Protein AF-A0A7C2K9B8-F1 (afdb_monomer_lite)

Radius of gyration: 22.4 Å; chains: 1; bounding box: 60×40×72 Å

Sequence (329 aa):
MPERPPSYFEAAGKKLKRAAIIAGAALAMDAGHAPKPVEAAKEPEPIEQTAVEPHPFFDTNPDFLLRFDRGRFSEEERARRTRTLPDGSKFFEDIGLTFYRVKPGDTISEIRQKLLKRPEYAYLRDQRGQLTSFNVDPKSLQADSWLPLPTENENRYVTDAQFAEYARRAVRSMRENKEYGAQVRAILERAGEDELVAAMLAIAKQESGGEPIGSYEYHRYEPAHRVYSYSAYHVLMKDDGLRARRTLGLTEGQTYHPQNGAELFLAFLCEKTNHPEKFFPLDEHLEKFAEFYNGKAWREYNPNYVDNVSRYYAEVRQAQDNVAATDSK

pLDDT: mean 85.09, std 22.6, range [24.53, 98.88]

Foldseek 3Di:
DPDDQDDDPDPPDDDDDDDDDDDDDDDDDDDDDDDDDDDDDDDQDDDPPPDDDDQPQQNVQCVLVDFAQLADDDPVVQVVQWDQDPVRWIWGDDRQWIWTQAAPPDFPVNVLVVQCVDPQSVQVVVQPDLQQFLQDDRVLDDHRDTRIGGDRQSNQFDALVRLLVLLLVLLVVQCPDPPQNVQSVLLCVQANSLLVSLLLSLLLCLQCPHPRRNVGGQWHQDVVVSAIAGASNRQTCDQLLSSLCRSRRHHRSSRSNSNNVSNSVSSSCCSLDVHSSVCPPVLVRVVVVQCSSVNDCSCVRCVCSSVSSNVSSVVSVVVVVVVVVVSVD

Structure (mmCIF, N/CA/C/O backbone):
data_AF-A0A7C2K9B8-F1
#
_entry.id   AF-A0A7C2K9B8-F1
#
loop_
_atom_site.group_PDB
_atom_site.id
_atom_site.type_symbol
_atom_site.label_atom_id
_atom_site.label_alt_id
_atom_site.label_comp_id
_atom_site.label_asym_id
_atom_site.label_entity_id
_atom_site.label_seq_id
_atom_site.pdbx_PDB_ins_code
_atom_site.Cartn_x
_atom_site.Cartn_y
_atom_site.Cartn_z
_atom_site.occupancy
_atom_site.B_iso_or_equiv
_atom_site.auth_seq_id
_atom_site.auth_comp_id
_atom_site.auth_asym_id
_atom_site.auth_atom_id
_atom_site.pdbx_PDB_model_num
ATOM 1 N N . MET A 1 1 ? -19.570 -17.500 -9.715 1.00 26.05 1 MET A N 1
ATOM 2 C CA . MET A 1 1 ? -18.378 -16.702 -10.072 1.00 26.05 1 MET A CA 1
ATOM 3 C C . MET A 1 1 ? -18.657 -15.286 -9.607 1.00 26.05 1 MET A C 1
ATOM 5 O O . MET A 1 1 ? -19.708 -14.793 -9.997 1.00 26.05 1 MET A O 1
ATOM 9 N N . PRO A 1 2 ? -17.841 -14.677 -8.735 1.00 30.05 2 PRO A N 1
ATOM 10 C CA . PRO A 1 2 ? -18.103 -13.310 -8.302 1.00 30.05 2 PRO A CA 1
ATOM 11 C C . PRO A 1 2 ? -17.944 -12.375 -9.506 1.00 30.05 2 PRO A C 1
ATOM 13 O O . PRO A 1 2 ? -16.976 -12.477 -10.264 1.00 30.05 2 PRO A O 1
ATOM 16 N N . GLU A 1 3 ? -18.958 -11.547 -9.731 1.00 26.83 3 GLU A N 1
ATOM 17 C CA . GLU A 1 3 ? -19.037 -10.622 -10.856 1.00 26.83 3 GLU A CA 1
ATOM 18 C C . GLU A 1 3 ? -17.903 -9.594 -10.795 1.00 26.83 3 GLU A C 1
ATOM 20 O O . GLU A 1 3 ? -17.529 -9.102 -9.730 1.00 26.83 3 GLU A O 1
ATOM 25 N N . ARG A 1 4 ? -17.329 -9.288 -11.963 1.00 32.69 4 ARG A N 1
ATOM 26 C CA . ARG A 1 4 ? -16.318 -8.239 -12.115 1.00 32.69 4 ARG A CA 1
ATOM 27 C C . ARG A 1 4 ? -16.928 -6.891 -11.711 1.00 32.69 4 ARG A C 1
ATOM 29 O O . ARG A 1 4 ? -17.923 -6.513 -12.328 1.00 32.69 4 ARG A O 1
ATOM 36 N N . PRO A 1 5 ? -16.316 -6.112 -10.804 1.00 34.12 5 PRO A N 1
ATOM 37 C CA . PRO A 1 5 ? -16.610 -4.689 -10.761 1.00 34.12 5 PRO A CA 1
ATOM 38 C C . PRO A 1 5 ? -16.182 -4.063 -12.105 1.00 34.12 5 PRO A C 1
ATOM 40 O O . PRO A 1 5 ? -15.102 -4.389 -12.617 1.00 34.12 5 PRO A O 1
ATOM 43 N N . PRO A 1 6 ? -17.024 -3.225 -12.734 1.00 30.52 6 PRO A N 1
ATOM 44 C CA . PRO A 1 6 ? -16.691 -2.580 -13.997 1.00 30.52 6 PRO A CA 1
ATOM 45 C C . PRO A 1 6 ? -15.497 -1.632 -13.827 1.00 30.52 6 PRO A C 1
ATOM 47 O O . PRO A 1 6 ? -15.331 -0.975 -12.801 1.00 30.52 6 PRO A O 1
ATOM 50 N N . SER A 1 7 ? -14.647 -1.553 -14.854 1.00 41.16 7 SER A N 1
ATOM 51 C CA . SER A 1 7 ? -13.529 -0.610 -14.880 1.00 41.16 7 SER A CA 1
ATOM 52 C C . SER A 1 7 ? -14.029 0.838 -14.924 1.00 41.16 7 SER A C 1
ATOM 54 O O . SER A 1 7 ? -14.951 1.143 -15.678 1.00 41.16 7 SER A O 1
ATOM 56 N N . TYR A 1 8 ? -13.336 1.703 -14.180 1.00 44.16 8 TYR A N 1
ATOM 57 C CA . TYR A 1 8 ? -13.452 3.154 -13.930 1.00 44.16 8 TYR A CA 1
ATOM 58 C C . TYR A 1 8 ? -14.055 4.123 -14.988 1.00 44.16 8 TYR A C 1
ATOM 60 O O . TYR A 1 8 ? -14.194 5.302 -14.674 1.00 44.16 8 TYR A O 1
ATOM 68 N N . PHE A 1 9 ? -14.385 3.728 -16.224 1.00 41.59 9 PHE A N 1
ATOM 69 C CA . PHE A 1 9 ? -14.542 4.678 -17.341 1.00 41.59 9 PHE A CA 1
ATOM 70 C C . PHE A 1 9 ? -15.849 4.640 -18.148 1.00 41.59 9 PHE A C 1
ATOM 72 O O . PHE A 1 9 ? -15.986 5.451 -19.061 1.00 41.59 9 PHE A O 1
ATOM 79 N N . GLU A 1 10 ? -16.844 3.813 -17.816 1.00 34.69 10 GLU A N 1
ATOM 80 C CA . GLU A 1 10 ? -18.119 3.829 -18.568 1.00 34.69 10 GLU A CA 1
ATOM 81 C C . GLU A 1 10 ? -19.202 4.771 -17.994 1.00 34.69 10 GLU A C 1
ATOM 83 O O . GLU A 1 10 ? -20.150 5.103 -18.702 1.00 34.69 10 GLU A O 1
ATOM 88 N N . ALA A 1 11 ? -19.066 5.283 -16.762 1.00 32.00 11 ALA A N 1
ATOM 89 C CA . ALA A 1 11 ? -20.188 5.929 -16.056 1.00 32.00 11 ALA A CA 1
ATOM 90 C C . ALA A 1 11 ? -20.174 7.477 -15.975 1.00 32.00 11 ALA A C 1
ATOM 92 O O . ALA A 1 11 ? -21.201 8.086 -15.671 1.00 32.00 11 ALA A O 1
ATOM 93 N N . ALA A 1 12 ? -19.065 8.166 -16.264 1.00 29.77 12 ALA A N 1
ATOM 94 C CA . ALA A 1 12 ? -18.894 9.582 -15.891 1.00 29.77 12 ALA A CA 1
ATOM 95 C C . ALA A 1 12 ? -19.472 10.602 -16.902 1.00 29.77 12 ALA A C 1
ATOM 97 O O . ALA A 1 12 ? -18.788 11.528 -17.344 1.00 29.77 12 ALA A O 1
ATOM 98 N N . GLY A 1 13 ? -20.747 10.457 -17.273 1.00 29.81 13 GLY A N 1
ATOM 99 C CA . GLY A 1 13 ? -21.389 11.290 -18.289 1.00 29.81 13 GLY A CA 1
ATOM 100 C C . GLY A 1 13 ? -22.863 11.610 -18.051 1.00 29.81 13 GLY A C 1
ATOM 101 O O . GLY A 1 13 ? -23.649 11.341 -18.951 1.00 29.81 13 GLY A O 1
ATOM 102 N N . LYS A 1 14 ? -23.258 12.204 -16.905 1.00 29.69 14 LYS A N 1
ATOM 103 C CA . LYS A 1 14 ? -24.454 13.088 -16.788 1.00 29.69 14 LYS A CA 1
ATOM 104 C C . LYS A 1 14 ? -24.697 13.671 -15.375 1.00 29.69 14 LYS A C 1
ATOM 106 O O . LYS A 1 14 ? -25.104 12.981 -14.460 1.00 29.69 14 LYS A O 1
ATOM 111 N N . LYS A 1 15 ? -24.550 15.001 -15.290 1.00 32.19 15 LYS A N 1
ATOM 112 C CA . LYS A 1 15 ? -25.437 16.026 -14.675 1.00 32.19 15 LYS A CA 1
ATOM 113 C C . LYS A 1 15 ? -26.081 15.837 -13.271 1.00 32.19 15 LYS A C 1
ATOM 115 O O . LYS A 1 15 ? -27.079 15.154 -13.126 1.00 32.19 15 LYS A O 1
ATOM 120 N N . LEU A 1 16 ? -25.661 16.748 -12.372 1.00 27.28 16 LEU A N 1
ATOM 121 C CA . LEU A 1 16 ? -26.411 17.830 -11.669 1.00 27.28 16 LEU A CA 1
ATOM 122 C C . LEU A 1 16 ? -27.641 17.550 -10.754 1.00 27.28 16 LEU A C 1
ATOM 124 O O . LEU A 1 16 ? -28.734 17.297 -11.243 1.00 27.28 16 LEU A O 1
ATOM 128 N N . LYS A 1 17 ? -27.470 18.030 -9.499 1.00 25.92 17 LYS A N 1
ATOM 129 C CA . LYS A 1 17 ? -28.294 18.989 -8.694 1.00 25.92 17 LYS A CA 1
ATOM 130 C C . LYS A 1 17 ? -29.281 18.495 -7.604 1.00 25.92 17 LYS A C 1
ATOM 132 O O . LYS A 1 17 ? -30.329 17.961 -7.927 1.00 25.92 17 LYS A O 1
ATOM 137 N N . ARG A 1 18 ? -29.028 19.054 -6.391 1.00 27.06 18 ARG A N 1
ATOM 138 C CA . ARG A 1 18 ? -29.945 19.503 -5.293 1.00 27.06 18 ARG A CA 1
ATOM 139 C C . ARG A 1 18 ? -30.585 18.389 -4.438 1.00 27.06 18 ARG A C 1
ATOM 141 O O . ARG A 1 18 ? -30.870 17.340 -4.973 1.00 27.06 18 ARG A O 1
ATOM 148 N N . ALA A 1 19 ? -30.906 18.523 -3.145 1.00 27.31 19 ALA A N 1
ATOM 149 C CA . ALA A 1 19 ? -30.774 19.515 -2.056 1.00 27.31 19 ALA A CA 1
ATOM 150 C C . ALA A 1 19 ? -31.252 18.781 -0.755 1.00 27.31 19 ALA A C 1
ATOM 152 O O . ALA A 1 19 ? -32.132 17.940 -0.857 1.00 27.31 19 ALA A O 1
ATOM 153 N N . ALA A 1 20 ? -30.565 18.870 0.393 1.00 25.59 20 ALA A N 1
ATOM 154 C CA . ALA A 1 20 ? -30.884 19.674 1.598 1.00 25.59 20 ALA A CA 1
ATOM 155 C C . ALA A 1 20 ? -31.984 19.183 2.605 1.00 25.59 20 ALA A C 1
ATOM 157 O O . ALA A 1 20 ? -33.167 19.304 2.322 1.00 25.59 20 ALA A O 1
ATOM 158 N N . ILE A 1 21 ? -31.506 18.839 3.825 1.00 25.95 21 ILE A N 1
ATOM 159 C CA . ILE A 1 21 ? -31.938 19.208 5.214 1.00 25.95 21 ILE A CA 1
ATOM 160 C C . ILE A 1 21 ? -33.145 18.504 5.902 1.00 25.95 21 ILE A C 1
ATOM 162 O O . ILE A 1 21 ? -34.214 18.362 5.322 1.00 25.95 21 ILE A O 1
ATOM 166 N N . ILE A 1 22 ? -32.930 18.227 7.212 1.00 26.70 22 ILE A N 1
ATOM 167 C CA . ILE A 1 22 ? -33.793 18.295 8.439 1.00 26.70 22 ILE A CA 1
ATOM 168 C C . ILE A 1 22 ? -33.714 16.942 9.197 1.00 26.70 22 ILE A C 1
ATOM 170 O O . ILE A 1 22 ? -34.137 15.938 8.648 1.00 26.70 22 ILE A O 1
ATOM 174 N N . ALA A 1 23 ? -33.027 16.741 10.337 1.00 25.69 23 ALA A N 1
ATOM 175 C CA . ALA A 1 23 ? -32.976 17.365 11.680 1.00 25.69 23 ALA A CA 1
ATOM 176 C C . ALA A 1 23 ? -34.125 16.976 12.649 1.00 25.69 23 ALA A C 1
ATOM 178 O O . ALA A 1 23 ? -35.291 17.161 12.325 1.00 25.69 23 ALA A O 1
ATOM 179 N N . GLY A 1 24 ? -33.759 16.541 13.870 1.00 24.53 24 GLY A N 1
ATOM 180 C CA . GLY A 1 24 ? -34.623 16.417 15.069 1.00 24.53 24 GLY A CA 1
ATOM 181 C C . GLY A 1 24 ? -34.682 14.985 15.636 1.00 24.53 24 GLY A C 1
ATOM 182 O O . GLY A 1 24 ? -35.324 14.137 15.038 1.00 24.53 24 GLY A O 1
ATOM 183 N N . ALA A 1 25 ? -33.877 14.591 16.632 1.00 25.06 25 ALA A N 1
ATOM 184 C CA . ALA A 1 25 ? -33.932 14.889 18.079 1.00 25.06 25 ALA A CA 1
ATOM 185 C C . ALA A 1 25 ? -35.018 14.112 18.854 1.00 25.06 25 ALA A C 1
ATOM 187 O O . ALA A 1 25 ? -36.199 14.366 18.651 1.00 25.06 25 ALA A O 1
ATOM 188 N N . ALA A 1 26 ? -34.606 13.269 19.814 1.00 27.42 26 ALA A N 1
ATOM 189 C CA . ALA A 1 26 ? -35.304 13.069 21.092 1.00 27.42 26 ALA A CA 1
ATOM 190 C C . ALA A 1 26 ? -34.428 12.311 22.115 1.00 27.42 26 ALA A C 1
ATOM 192 O O . ALA A 1 26 ? -33.930 11.221 21.852 1.00 27.42 26 ALA A O 1
ATOM 193 N N . LEU A 1 27 ? -34.272 12.945 23.278 1.00 26.94 27 LEU A N 1
ATOM 194 C CA . LEU A 1 27 ? -33.718 12.469 24.548 1.00 26.94 27 LEU A CA 1
ATOM 195 C C . LEU A 1 27 ? -34.772 11.694 25.358 1.00 26.94 27 LEU A C 1
ATOM 197 O O . LEU A 1 27 ? -35.936 12.083 25.319 1.00 26.94 27 LEU A O 1
ATOM 201 N N . ALA A 1 28 ? -34.338 10.732 26.181 1.00 28.42 28 ALA A N 1
ATOM 202 C CA . ALA A 1 28 ? -34.787 10.478 27.570 1.00 28.42 28 ALA A CA 1
ATOM 203 C C . ALA A 1 28 ? -34.031 9.236 28.091 1.00 28.42 28 ALA A C 1
ATOM 205 O O . ALA A 1 28 ? -34.123 8.171 27.496 1.00 28.42 28 ALA A O 1
ATOM 206 N N . MET A 1 29 ? -33.066 9.377 29.004 1.00 29.09 29 MET A N 1
ATOM 207 C CA . MET A 1 29 ? -33.236 9.316 30.466 1.00 29.09 29 MET A CA 1
ATOM 208 C C . MET A 1 29 ? -33.883 8.017 30.961 1.00 29.09 29 MET A C 1
ATOM 210 O O . MET A 1 29 ? -35.103 7.906 30.972 1.00 29.09 29 MET A O 1
ATOM 214 N N . ASP A 1 30 ? -33.054 7.110 31.482 1.00 34.03 30 ASP A N 1
ATOM 215 C CA . ASP A 1 30 ? -33.443 6.281 32.619 1.00 34.03 30 ASP A CA 1
ATOM 216 C C . ASP A 1 30 ? -32.307 6.277 33.647 1.00 34.03 30 ASP A C 1
ATOM 218 O O . ASP A 1 30 ? -31.131 6.077 33.329 1.00 34.03 30 ASP A O 1
ATOM 222 N N . ALA A 1 31 ? -32.679 6.615 34.872 1.00 33.38 31 ALA A N 1
ATOM 223 C CA . ALA A 1 31 ? -31.816 6.821 36.011 1.00 33.38 31 ALA A CA 1
ATOM 224 C C . ALA A 1 31 ? -32.278 5.866 37.104 1.00 33.38 31 ALA A C 1
ATOM 226 O O . ALA A 1 31 ? -33.390 5.990 37.609 1.00 33.38 31 ALA A O 1
ATOM 227 N N . GLY A 1 32 ? -31.385 4.972 37.524 1.00 37.44 32 GLY A N 1
ATOM 228 C CA . GLY A 1 32 ? -31.526 4.289 38.802 1.00 37.44 32 GLY A CA 1
ATOM 229 C C . GLY A 1 32 ? -31.235 2.805 38.740 1.00 37.44 32 GLY A C 1
ATOM 230 O O . GLY A 1 32 ? -32.161 2.011 38.746 1.00 37.44 32 GLY A O 1
ATOM 231 N N . HIS A 1 33 ? -29.956 2.434 38.788 1.00 35.28 33 HIS A N 1
ATOM 232 C CA . HIS A 1 33 ? -29.509 1.173 39.381 1.00 35.28 33 HIS A CA 1
ATOM 233 C C . HIS A 1 33 ? -28.182 1.437 40.098 1.00 35.28 33 HIS A C 1
ATOM 235 O O . HIS A 1 33 ? -27.173 1.753 39.472 1.00 35.28 33 HIS A O 1
ATOM 241 N N . ALA A 1 34 ? -28.197 1.362 41.428 1.00 35.62 34 ALA A N 1
ATOM 242 C CA . ALA A 1 34 ? -26.979 1.410 42.226 1.00 35.62 34 ALA A CA 1
ATOM 243 C C . ALA A 1 34 ? -26.167 0.120 41.979 1.00 35.62 34 ALA A C 1
ATOM 245 O O . ALA A 1 34 ? -26.734 -0.971 42.105 1.00 35.62 34 ALA A O 1
ATOM 246 N N . PRO A 1 35 ? -24.873 0.204 41.623 1.00 36.75 35 PRO A N 1
ATOM 247 C CA . PRO A 1 35 ? -24.060 -0.980 41.380 1.00 36.75 35 PRO A CA 1
ATOM 248 C C . PRO A 1 35 ? -23.749 -1.701 42.697 1.00 36.75 35 PRO A C 1
ATOM 250 O O . PRO A 1 35 ? -23.393 -1.084 43.703 1.00 36.75 35 PRO A O 1
ATOM 253 N N . LYS A 1 36 ? -23.892 -3.030 42.688 1.00 37.00 36 LYS A N 1
ATOM 254 C CA . LYS A 1 36 ? -23.433 -3.903 43.776 1.00 37.00 36 LYS A CA 1
ATOM 255 C C . LYS A 1 36 ? -21.897 -3.855 43.880 1.00 37.00 36 LYS A C 1
ATOM 257 O O . LYS A 1 36 ? -21.242 -3.645 42.859 1.00 37.00 36 LYS A O 1
ATOM 262 N N . PRO A 1 37 ? -21.316 -4.075 45.075 1.00 37.34 37 PRO A N 1
ATOM 263 C CA . PRO A 1 37 ? -19.869 -4.125 45.239 1.00 37.34 37 PRO A CA 1
ATOM 264 C C . PRO A 1 37 ? -19.303 -5.277 44.404 1.00 37.34 37 PRO A C 1
ATOM 266 O O . PRO A 1 37 ? -19.743 -6.418 44.547 1.00 37.34 37 PRO A O 1
ATOM 269 N N . VAL A 1 38 ? -18.363 -4.955 43.518 1.00 37.44 38 VAL A N 1
ATOM 270 C CA . VAL A 1 38 ? -17.654 -5.921 42.677 1.00 37.44 38 VAL A CA 1
ATOM 271 C C . VAL A 1 38 ? -16.639 -6.645 43.555 1.00 37.44 38 VAL A C 1
ATOM 273 O O . VAL A 1 38 ? -15.740 -6.027 44.124 1.00 37.44 38 VAL A O 1
ATOM 276 N N . GLU A 1 39 ? -16.831 -7.951 43.706 1.00 40.72 39 GLU A N 1
ATOM 277 C CA . GLU A 1 39 ? -15.882 -8.861 44.339 1.00 40.72 39 GLU A CA 1
ATOM 278 C C . GLU A 1 39 ? -14.566 -8.812 43.549 1.00 40.72 39 GLU A C 1
ATOM 280 O O . GLU A 1 39 ? -14.585 -8.860 42.318 1.00 40.72 39 GLU A O 1
ATOM 285 N N . ALA A 1 40 ? -13.435 -8.636 44.237 1.00 44.19 40 ALA A N 1
ATOM 286 C CA . ALA A 1 40 ? -12.135 -8.474 43.595 1.00 44.19 40 ALA A CA 1
ATOM 287 C C . ALA A 1 40 ? -11.834 -9.695 42.713 1.00 44.19 40 ALA A C 1
ATOM 289 O O . ALA A 1 40 ? -11.629 -10.803 43.215 1.00 44.19 40 ALA A O 1
ATOM 290 N N . ALA A 1 41 ? -11.848 -9.479 41.396 1.00 38.12 41 ALA A N 1
ATOM 291 C CA . ALA A 1 41 ? -11.538 -10.499 40.413 1.00 38.12 41 ALA A CA 1
ATOM 292 C C . ALA A 1 41 ? -10.116 -11.010 40.665 1.00 38.12 41 ALA A C 1
ATOM 294 O O . ALA A 1 41 ? -9.167 -10.225 40.728 1.00 38.12 41 ALA A O 1
ATOM 295 N N . LYS A 1 42 ? -9.981 -12.330 40.834 1.00 42.97 42 LYS A N 1
ATOM 296 C CA . LYS A 1 42 ? -8.681 -13.000 40.775 1.00 42.97 42 LYS A CA 1
ATOM 297 C C . LYS A 1 42 ? -8.017 -12.622 39.455 1.00 42.97 42 LYS A C 1
ATOM 299 O O . LYS A 1 42 ? -8.672 -12.692 38.416 1.00 42.97 42 LYS A O 1
ATOM 304 N N . GLU A 1 43 ? -6.749 -12.224 39.519 1.00 35.38 43 GLU A N 1
ATOM 305 C CA . GLU A 1 43 ? -5.936 -12.002 38.325 1.00 35.38 43 GLU A CA 1
ATOM 306 C C . GLU A 1 43 ? -6.001 -13.271 37.459 1.00 35.38 43 GLU A C 1
ATOM 308 O O . GLU A 1 43 ? -5.688 -14.354 37.967 1.00 35.38 43 GLU A O 1
ATOM 313 N N . PRO A 1 44 ? -6.484 -13.181 36.206 1.00 40.66 44 PRO A N 1
ATOM 314 C CA . PRO A 1 44 ? -6.514 -14.333 35.322 1.00 40.66 44 PRO A CA 1
ATOM 315 C C . PRO A 1 44 ? -5.076 -14.785 35.066 1.00 40.66 44 PRO A C 1
ATOM 317 O O . PRO A 1 44 ? -4.198 -13.968 34.776 1.00 40.66 44 PRO A O 1
ATOM 320 N N . GLU A 1 45 ? -4.834 -16.088 35.209 1.00 38.00 45 GLU A N 1
ATOM 321 C CA . GLU A 1 45 ? -3.549 -16.675 34.846 1.00 38.00 45 GLU A CA 1
ATOM 322 C C . GLU A 1 45 ? -3.259 -16.402 33.358 1.00 38.00 45 GLU A C 1
ATOM 324 O O . GLU A 1 45 ? -4.183 -16.412 32.540 1.00 38.00 45 GLU A O 1
ATOM 329 N N . PRO A 1 46 ? -1.997 -16.119 32.988 1.00 34.25 46 PRO A N 1
ATOM 330 C CA . PRO A 1 46 ? -1.640 -15.788 31.618 1.00 34.25 46 PRO A CA 1
ATOM 331 C C . PRO A 1 46 ? -1.856 -17.007 30.722 1.00 34.25 46 PRO A C 1
ATOM 333 O O . PRO A 1 46 ? -1.127 -17.994 30.798 1.00 34.25 46 PRO A O 1
ATOM 336 N N . ILE A 1 47 ? -2.867 -16.924 29.864 1.00 43.72 47 ILE A N 1
ATOM 337 C CA . ILE A 1 47 ? -3.142 -17.931 28.844 1.00 43.72 47 ILE A CA 1
ATOM 338 C C . ILE A 1 47 ? -2.060 -17.819 27.768 1.00 43.72 47 ILE A C 1
ATOM 340 O O . ILE A 1 47 ? -1.765 -16.726 27.274 1.00 43.72 47 ILE A O 1
ATOM 344 N N . GLU A 1 48 ? -1.458 -18.955 27.410 1.00 40.50 48 GLU A N 1
ATOM 345 C CA . GLU A 1 48 ? -0.593 -19.081 26.238 1.00 40.50 48 GLU A CA 1
ATOM 346 C C . GLU A 1 48 ? -1.396 -18.693 24.991 1.00 40.50 48 GLU A C 1
ATOM 348 O O . GLU A 1 48 ? -2.139 -19.496 24.428 1.00 40.50 48 GLU A O 1
ATOM 353 N N . GLN A 1 49 ? -1.243 -17.444 24.541 1.00 49.66 49 GLN A N 1
ATOM 354 C CA . GLN A 1 49 ? -1.617 -17.061 23.186 1.00 49.66 49 GLN A CA 1
ATOM 355 C C . GLN A 1 49 ? -0.875 -18.009 22.246 1.00 49.66 49 GLN A C 1
ATOM 357 O O . GLN A 1 49 ? 0.355 -17.980 22.190 1.00 49.66 49 GLN A O 1
ATOM 362 N N . THR A 1 50 ? -1.603 -18.868 21.529 1.00 55.28 50 THR A N 1
ATOM 363 C CA . THR A 1 50 ? -1.020 -19.707 20.478 1.00 55.28 50 THR A CA 1
ATOM 364 C C . THR A 1 50 ? -0.205 -18.812 19.559 1.00 55.28 50 THR A C 1
ATOM 366 O O . THR A 1 50 ? -0.759 -17.922 18.909 1.00 55.28 50 THR A O 1
ATOM 369 N N . ALA A 1 51 ? 1.115 -19.003 19.570 1.00 73.00 51 ALA A N 1
ATOM 370 C CA . ALA A 1 51 ? 2.040 -18.156 18.840 1.00 73.00 51 ALA A CA 1
ATOM 371 C C . ALA A 1 51 ? 1.656 -18.151 17.356 1.00 73.00 51 ALA A C 1
ATOM 373 O O . ALA A 1 51 ? 1.576 -19.203 16.721 1.00 73.00 51 ALA A O 1
ATOM 374 N N . VAL A 1 52 ? 1.388 -16.962 16.815 1.00 83.88 52 VAL A N 1
ATOM 375 C CA . VAL A 1 52 ? 1.101 -16.789 15.391 1.00 83.88 52 VAL A CA 1
ATOM 376 C C . VAL A 1 52 ? 2.345 -17.192 14.599 1.00 83.88 52 VAL A C 1
ATOM 378 O O . VAL A 1 52 ? 3.438 -16.695 14.877 1.00 83.88 52 VAL A O 1
ATOM 381 N N . GLU A 1 53 ? 2.187 -18.100 13.634 1.00 89.31 53 GLU A N 1
ATOM 382 C CA . GLU A 1 53 ? 3.305 -18.586 12.823 1.00 89.31 53 GLU A CA 1
ATOM 383 C C . GLU A 1 53 ? 3.965 -17.422 12.053 1.00 89.31 53 GLU A C 1
ATOM 385 O O . GLU A 1 53 ? 3.251 -16.658 11.386 1.00 89.31 53 GLU A O 1
ATOM 390 N N . PRO A 1 54 ? 5.304 -17.272 12.118 1.00 91.06 54 PRO A N 1
ATOM 391 C CA . PRO A 1 54 ? 6.008 -16.218 11.397 1.00 91.06 54 PRO A CA 1
ATOM 392 C C . PRO A 1 54 ? 5.809 -16.313 9.881 1.00 91.06 54 PRO A C 1
ATOM 394 O O . PRO A 1 54 ? 5.887 -17.394 9.297 1.00 91.06 54 PRO A O 1
ATOM 397 N N . HIS A 1 55 ? 5.608 -15.178 9.218 1.00 94.88 55 HIS A N 1
ATOM 398 C CA . HIS A 1 55 ? 5.505 -15.127 7.766 1.00 94.88 55 HIS A CA 1
ATOM 399 C C . HIS A 1 55 ? 6.902 -15.258 7.125 1.00 94.88 55 HIS A C 1
ATOM 401 O O . HIS A 1 55 ? 7.763 -14.400 7.360 1.00 94.88 55 HIS A O 1
ATOM 407 N N . PRO A 1 56 ? 7.143 -16.254 6.250 1.00 93.25 56 PRO A N 1
ATOM 408 C CA . PRO A 1 56 ? 8.487 -16.615 5.783 1.00 93.25 56 PRO A CA 1
ATOM 409 C C . PRO A 1 56 ? 9.183 -15.519 4.970 1.00 93.25 56 PRO A C 1
ATOM 411 O O . PRO A 1 56 ? 10.410 -15.497 4.903 1.00 93.25 56 PRO A O 1
ATOM 414 N N . PHE A 1 57 ? 8.424 -14.599 4.370 1.00 94.38 57 PHE A N 1
ATOM 415 C CA . PHE A 1 57 ? 8.969 -13.472 3.605 1.00 94.38 57 PHE A CA 1
ATOM 416 C C . PHE A 1 57 ? 9.146 -12.185 4.426 1.00 94.38 57 PHE A C 1
ATOM 418 O O . PHE A 1 57 ? 10.098 -11.437 4.206 1.00 94.38 57 PHE A O 1
ATOM 425 N N . PHE A 1 58 ? 8.234 -11.901 5.361 1.00 95.56 58 PHE A N 1
ATOM 426 C CA . PHE A 1 58 ? 8.216 -10.620 6.073 1.00 95.56 58 PHE A CA 1
ATOM 427 C C . PHE A 1 58 ? 9.077 -10.685 7.331 1.00 95.56 58 PHE A C 1
ATOM 429 O O . PHE A 1 58 ? 9.928 -9.822 7.532 1.00 95.56 58 PHE A O 1
ATOM 436 N N . ASP A 1 59 ? 8.932 -11.750 8.122 1.00 95.06 59 ASP A N 1
ATOM 437 C CA . ASP A 1 59 ? 9.594 -11.866 9.425 1.00 95.06 59 ASP A CA 1
ATOM 438 C C . ASP A 1 59 ? 11.064 -12.301 9.326 1.00 95.06 59 ASP A C 1
ATOM 440 O O . ASP A 1 59 ? 11.809 -12.215 10.301 1.00 95.06 59 ASP A O 1
ATOM 444 N N . THR A 1 60 ? 11.511 -12.744 8.149 1.00 94.50 60 THR A N 1
ATOM 445 C CA . THR A 1 60 ? 12.906 -13.144 7.902 1.00 94.50 60 THR A CA 1
ATOM 446 C C . THR A 1 60 ? 13.773 -12.007 7.363 1.00 94.50 60 THR A C 1
ATOM 448 O O . THR A 1 60 ? 14.997 -12.148 7.311 1.00 94.50 60 THR A O 1
ATOM 451 N N . ASN A 1 61 ? 13.172 -10.873 6.983 1.00 94.50 61 ASN A N 1
ATOM 452 C CA . ASN A 1 61 ? 13.883 -9.737 6.410 1.00 94.50 61 ASN A CA 1
ATOM 453 C C . ASN A 1 61 ? 13.802 -8.498 7.325 1.00 94.50 61 ASN A C 1
ATOM 455 O O . ASN A 1 61 ? 12.842 -7.726 7.241 1.00 94.50 61 ASN A O 1
ATOM 459 N N . PRO A 1 62 ? 14.823 -8.243 8.165 1.00 94.00 62 PRO A N 1
ATOM 460 C CA . PRO A 1 62 ? 14.804 -7.114 9.093 1.00 94.00 62 PRO A CA 1
ATOM 461 C C . PRO A 1 62 ? 14.844 -5.748 8.390 1.00 94.00 62 PRO A C 1
ATOM 463 O O . PRO A 1 62 ? 14.462 -4.747 9.001 1.00 94.00 62 PRO A O 1
ATOM 466 N N . ASP A 1 63 ? 15.244 -5.682 7.111 1.00 96.69 63 ASP A N 1
ATOM 467 C CA . ASP A 1 63 ? 15.309 -4.422 6.364 1.00 96.69 63 ASP A CA 1
ATOM 468 C C . ASP A 1 63 ? 13.936 -3.742 6.268 1.00 96.69 63 ASP A C 1
ATOM 470 O O . ASP A 1 63 ? 13.859 -2.516 6.152 1.00 96.69 63 ASP A O 1
ATOM 474 N N . PHE A 1 64 ? 12.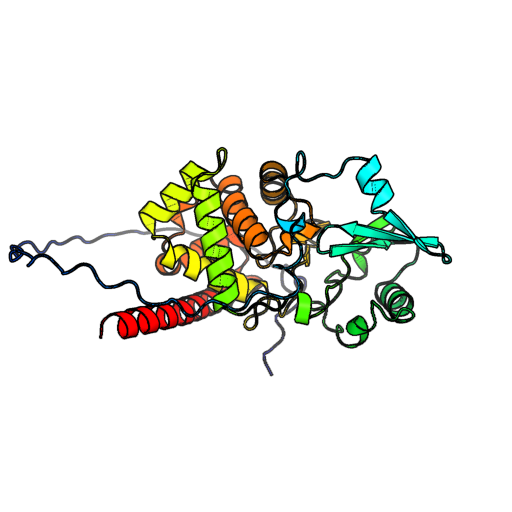833 -4.497 6.363 1.00 97.12 64 PHE A N 1
ATOM 475 C CA . PHE A 1 64 ? 11.492 -3.914 6.385 1.00 97.12 64 P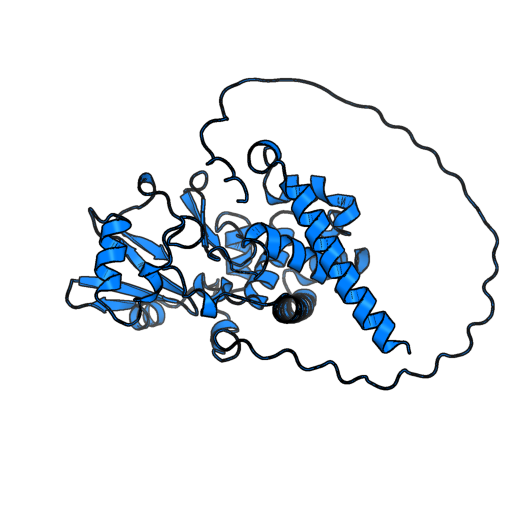HE A CA 1
ATOM 476 C C . PHE A 1 64 ? 11.319 -2.890 7.510 1.00 97.12 64 PHE A C 1
ATOM 478 O O . PHE A 1 64 ? 10.619 -1.899 7.320 1.00 97.12 64 PHE A O 1
ATOM 485 N N . LEU A 1 65 ? 11.976 -3.077 8.654 1.00 96.19 65 LEU A N 1
ATOM 486 C CA . LEU A 1 65 ? 11.806 -2.216 9.825 1.00 96.19 65 LEU A CA 1
ATOM 487 C C . LEU A 1 65 ? 12.848 -1.091 9.915 1.00 96.19 65 LEU A C 1
ATOM 489 O O . LEU A 1 65 ? 12.767 -0.248 10.809 1.00 96.19 65 LEU A O 1
ATOM 493 N N . LEU A 1 66 ? 13.796 -1.021 8.974 1.00 96.69 66 LEU A N 1
ATOM 494 C CA . LEU A 1 66 ? 14.704 0.120 8.866 1.00 96.69 66 LEU A CA 1
ATOM 495 C C . LEU A 1 66 ? 13.934 1.394 8.489 1.00 96.69 66 LEU A C 1
ATOM 497 O O . LEU A 1 66 ? 12.857 1.352 7.891 1.00 96.69 66 LEU A O 1
ATOM 501 N N . ARG A 1 67 ? 14.492 2.555 8.832 1.00 96.75 67 ARG A N 1
ATOM 502 C CA . ARG A 1 67 ? 13.925 3.866 8.499 1.00 96.75 67 ARG A CA 1
ATOM 503 C C . ARG A 1 67 ? 14.965 4.683 7.742 1.00 96.75 67 ARG A C 1
ATOM 505 O O . ARG A 1 67 ? 16.128 4.731 8.133 1.00 96.75 67 ARG A O 1
ATOM 512 N N . PHE A 1 68 ? 14.540 5.316 6.655 1.00 97.56 68 PHE A N 1
ATOM 513 C CA . PHE A 1 68 ? 15.393 6.098 5.762 1.00 97.56 68 PHE A CA 1
ATOM 514 C C . PHE A 1 68 ? 14.980 7.565 5.780 1.00 97.56 68 PHE A C 1
ATOM 516 O O . PHE A 1 68 ? 13.795 7.873 5.930 1.00 97.56 68 PHE A O 1
ATOM 523 N N . ASP A 1 69 ? 15.930 8.479 5.565 1.00 97.00 69 ASP A N 1
ATOM 524 C CA . ASP A 1 69 ? 15.615 9.907 5.485 1.00 97.00 69 ASP A CA 1
ATOM 525 C C . ASP A 1 69 ? 14.556 10.155 4.406 1.00 97.00 69 ASP A C 1
ATOM 527 O O . ASP A 1 69 ? 14.748 9.877 3.217 1.00 97.00 69 ASP A O 1
ATOM 531 N N . ARG A 1 70 ? 13.387 10.620 4.851 1.00 96.31 70 ARG A N 1
ATOM 532 C CA . ARG A 1 70 ? 12.203 10.843 4.016 1.00 96.31 70 ARG A CA 1
ATOM 533 C C . ARG A 1 70 ? 11.840 9.644 3.130 1.00 96.31 70 ARG A C 1
ATOM 535 O O . ARG A 1 70 ? 11.318 9.838 2.029 1.00 96.31 70 ARG A O 1
ATOM 542 N N . GLY A 1 71 ? 12.134 8.419 3.569 1.00 96.38 71 GLY A N 1
ATOM 543 C CA . GLY A 1 71 ? 11.828 7.204 2.816 1.00 96.38 71 GLY A CA 1
ATOM 544 C C . GLY A 1 71 ? 12.592 7.092 1.496 1.00 96.38 71 GLY A C 1
ATOM 545 O O . GLY A 1 71 ? 12.039 6.629 0.491 1.00 96.38 71 GLY A O 1
ATOM 546 N N . ARG A 1 72 ? 13.827 7.608 1.456 1.00 96.25 72 ARG A N 1
ATOM 547 C CA . ARG A 1 72 ? 14.695 7.599 0.275 1.00 96.25 72 ARG A CA 1
ATOM 548 C C . ARG A 1 72 ? 16.050 6.992 0.605 1.00 96.25 72 ARG A C 1
ATOM 550 O O . ARG A 1 72 ? 16.710 7.392 1.558 1.00 96.25 72 ARG A O 1
ATOM 557 N N . PHE A 1 73 ? 16.500 6.088 -0.255 1.00 96.81 73 PHE A N 1
ATOM 558 C CA . PHE A 1 73 ? 17.895 5.668 -0.275 1.00 96.81 73 PHE A CA 1
ATOM 559 C C . PHE A 1 73 ? 18.804 6.825 -0.704 1.00 96.81 73 PHE A C 1
ATOM 561 O O . PHE A 1 73 ? 18.406 7.655 -1.529 1.00 96.81 73 PHE A O 1
ATOM 568 N N . SER A 1 74 ? 20.040 6.837 -0.196 1.00 96.38 74 SER A N 1
ATOM 569 C CA . SER A 1 74 ? 21.100 7.678 -0.759 1.00 96.38 74 SER A CA 1
ATOM 570 C C . SER A 1 74 ? 21.370 7.294 -2.218 1.00 96.38 74 SER A C 1
ATOM 572 O O . SER A 1 74 ? 21.014 6.199 -2.663 1.00 96.38 74 SER A O 1
ATOM 574 N N . GLU A 1 75 ? 22.014 8.176 -2.982 1.00 96.25 75 GLU A N 1
ATOM 575 C CA . GLU A 1 75 ? 22.373 7.883 -4.377 1.00 96.25 75 GLU A CA 1
ATOM 576 C C . GLU A 1 75 ? 23.267 6.640 -4.488 1.00 96.25 75 GLU A C 1
ATOM 578 O O . GLU A 1 75 ? 23.044 5.790 -5.348 1.00 96.25 75 GLU A O 1
ATOM 583 N N . GLU A 1 76 ? 24.219 6.491 -3.566 1.00 97.31 76 GLU A N 1
ATOM 584 C CA . GLU A 1 76 ? 25.132 5.348 -3.485 1.00 97.31 76 GLU A CA 1
ATOM 585 C C . GLU A 1 76 ? 24.400 4.036 -3.176 1.00 97.31 76 GLU A C 1
ATOM 587 O O . GLU A 1 76 ? 24.663 3.007 -3.799 1.00 97.31 76 GLU A O 1
ATOM 592 N N . GLU A 1 77 ? 23.461 4.048 -2.228 1.00 96.56 77 GLU A N 1
ATOM 593 C CA . GLU A 1 77 ? 22.644 2.874 -1.903 1.00 96.56 77 GLU A CA 1
ATOM 594 C C . GLU A 1 77 ? 21.711 2.517 -3.064 1.00 96.56 77 GLU A C 1
ATOM 596 O O . GLU A 1 77 ? 21.621 1.356 -3.463 1.00 96.56 77 GLU A O 1
ATOM 601 N N . ARG A 1 78 ? 21.085 3.523 -3.686 1.00 96.62 78 ARG A N 1
ATOM 602 C CA . ARG A 1 78 ? 20.248 3.322 -4.872 1.00 96.62 78 ARG A CA 1
ATOM 603 C C . ARG A 1 78 ? 21.050 2.728 -6.030 1.00 96.62 78 ARG A C 1
ATOM 605 O O . ARG A 1 78 ? 20.542 1.842 -6.716 1.00 96.62 78 ARG A O 1
ATOM 612 N N . ALA A 1 79 ? 22.280 3.190 -6.251 1.00 96.69 79 ALA A N 1
ATOM 613 C CA . ALA A 1 79 ? 23.168 2.649 -7.275 1.00 96.69 79 ALA A CA 1
ATOM 614 C C . ALA A 1 79 ? 23.535 1.186 -6.988 1.00 96.69 79 ALA A C 1
ATOM 616 O O . ALA A 1 79 ? 23.428 0.359 -7.889 1.00 96.69 79 ALA A O 1
ATOM 617 N N . ARG A 1 80 ? 23.873 0.842 -5.736 1.00 97.31 80 ARG A N 1
ATOM 618 C CA . ARG A 1 80 ? 24.167 -0.545 -5.320 1.00 97.31 80 ARG A CA 1
ATOM 619 C C . ARG A 1 80 ? 22.973 -1.487 -5.481 1.00 97.31 80 ARG A C 1
ATOM 621 O O . ARG A 1 80 ? 23.152 -2.629 -5.890 1.00 97.31 80 ARG A O 1
ATOM 628 N N . ARG A 1 81 ? 21.760 -0.999 -5.213 1.00 97.12 81 ARG A N 1
ATOM 629 C CA . ARG A 1 81 ? 20.499 -1.742 -5.392 1.00 97.12 81 ARG A CA 1
ATOM 630 C C . ARG A 1 81 ? 20.005 -1.783 -6.838 1.00 97.12 81 ARG A C 1
ATOM 632 O O . ARG A 1 81 ? 19.039 -2.482 -7.135 1.00 97.12 81 ARG A O 1
ATOM 639 N N . THR A 1 82 ? 20.630 -1.032 -7.746 1.00 98.06 82 THR A N 1
ATOM 640 C CA . THR A 1 82 ? 20.255 -1.015 -9.161 1.00 98.06 82 THR A CA 1
ATOM 641 C C . THR A 1 82 ? 21.179 -1.919 -9.965 1.00 98.06 82 THR A C 1
ATOM 643 O O . THR A 1 82 ? 22.350 -1.606 -10.166 1.00 98.06 82 THR A O 1
ATOM 646 N N . ARG A 1 83 ? 20.641 -3.007 -10.518 1.00 96.38 83 ARG A N 1
ATOM 647 C CA . ARG A 1 83 ? 21.377 -3.901 -11.421 1.00 96.38 83 ARG A CA 1
ATOM 648 C C . ARG A 1 83 ? 20.986 -3.671 -12.876 1.00 96.38 83 ARG A C 1
ATOM 650 O O . ARG A 1 83 ? 19.819 -3.456 -13.196 1.00 96.38 83 ARG A O 1
ATOM 657 N N . THR A 1 84 ? 21.971 -3.743 -13.768 1.00 95.94 84 THR A N 1
ATOM 658 C CA . THR A 1 84 ? 21.757 -3.756 -15.222 1.00 95.94 84 THR A CA 1
ATOM 659 C C . THR A 1 84 ? 22.071 -5.149 -15.745 1.00 95.94 84 THR A C 1
ATOM 661 O O . THR A 1 84 ? 23.137 -5.691 -15.468 1.00 95.94 84 THR A O 1
ATOM 664 N N . LEU A 1 85 ? 21.135 -5.740 -16.477 1.00 90.00 85 LEU A N 1
ATOM 665 C CA . LEU A 1 85 ? 21.265 -7.080 -17.039 1.00 90.00 85 LEU A CA 1
ATOM 666 C C . LEU A 1 85 ? 21.906 -7.027 -18.441 1.00 90.00 85 LEU A C 1
ATOM 668 O O . LEU A 1 85 ? 21.933 -5.955 -19.048 1.00 90.00 85 LEU A O 1
ATOM 672 N N . PRO A 1 86 ? 22.408 -8.156 -18.990 1.00 89.38 86 PRO A N 1
ATOM 673 C CA . PRO A 1 86 ? 23.096 -8.170 -20.290 1.00 89.38 86 PRO A CA 1
ATOM 674 C C . PRO A 1 86 ? 22.261 -7.659 -21.474 1.00 89.38 86 PRO A C 1
ATOM 676 O O . PRO A 1 86 ? 22.807 -7.152 -22.445 1.00 89.38 86 PRO A O 1
ATOM 679 N N . ASP A 1 87 ? 20.933 -7.749 -21.388 1.00 87.44 87 ASP A N 1
ATOM 680 C CA . ASP A 1 87 ? 19.984 -7.205 -22.370 1.00 87.44 87 ASP A CA 1
ATOM 681 C C . ASP A 1 87 ? 19.706 -5.694 -22.171 1.00 87.44 87 ASP A C 1
ATOM 683 O O . ASP A 1 87 ? 18.773 -5.129 -22.752 1.00 87.44 87 ASP A O 1
ATOM 687 N N . GLY A 1 88 ? 20.470 -5.037 -21.293 1.00 92.06 88 GLY A N 1
ATOM 688 C CA . GLY A 1 88 ? 20.344 -3.629 -20.922 1.00 92.06 88 GLY A CA 1
ATOM 689 C C . GLY A 1 88 ? 19.142 -3.316 -20.028 1.00 92.06 88 GLY A C 1
ATOM 690 O O . GLY A 1 88 ? 18.825 -2.146 -19.820 1.00 92.06 88 GLY A O 1
ATOM 691 N N . SER A 1 89 ? 18.406 -4.322 -19.546 1.00 94.50 89 SER A N 1
ATOM 692 C CA . SER A 1 89 ? 17.275 -4.112 -18.635 1.00 94.50 89 SER A CA 1
ATOM 693 C C . SER A 1 89 ? 17.776 -3.693 -17.255 1.00 94.50 89 SER A C 1
ATOM 695 O O . SER A 1 89 ? 18.720 -4.289 -16.739 1.00 94.50 89 SER A O 1
ATOM 697 N N . LYS A 1 90 ? 17.163 -2.664 -16.658 1.00 97.69 90 LYS A N 1
ATOM 698 C CA . LYS A 1 90 ? 17.545 -2.160 -15.332 1.00 97.69 90 LYS A CA 1
ATOM 699 C C . LYS A 1 90 ? 16.496 -2.528 -14.299 1.00 97.69 90 LYS A C 1
ATOM 701 O O . LYS A 1 90 ? 15.308 -2.297 -14.522 1.00 97.69 90 LYS A O 1
ATOM 706 N N . PHE A 1 91 ? 16.967 -3.053 -13.179 1.00 97.81 91 PHE A N 1
ATOM 707 C CA . PHE A 1 91 ? 16.155 -3.457 -12.043 1.00 97.81 91 PHE A CA 1
ATOM 708 C C . PHE A 1 91 ? 16.631 -2.706 -10.817 1.00 97.81 91 PHE A C 1
ATOM 710 O O . PHE A 1 91 ? 17.836 -2.602 -10.601 1.00 97.81 91 PHE A O 1
ATOM 717 N N . PHE A 1 92 ? 15.696 -2.179 -10.043 1.00 98.25 92 PHE A N 1
ATOM 718 C CA . PHE A 1 92 ? 15.966 -1.565 -8.755 1.00 98.25 92 PHE A CA 1
ATOM 719 C C . PHE A 1 92 ? 15.326 -2.429 -7.669 1.00 98.25 92 PHE A C 1
ATOM 721 O O . PHE A 1 92 ? 14.111 -2.611 -7.666 1.00 98.25 92 PHE A O 1
ATOM 728 N N . GLU A 1 93 ? 16.159 -2.992 -6.799 1.00 97.44 93 GLU A N 1
ATOM 729 C CA . GLU A 1 93 ? 15.742 -3.877 -5.710 1.00 97.44 93 GLU A CA 1
ATOM 730 C C . GLU A 1 93 ? 15.459 -3.038 -4.450 1.00 97.44 93 GLU A C 1
ATOM 732 O O . GLU A 1 93 ? 16.361 -2.737 -3.659 1.00 97.44 93 GLU A O 1
ATOM 737 N N . ASP A 1 94 ? 14.206 -2.615 -4.283 1.00 96.88 94 ASP A N 1
ATOM 738 C CA . ASP A 1 94 ? 13.723 -2.034 -3.029 1.00 96.88 94 ASP A CA 1
ATOM 739 C C . ASP A 1 94 ? 13.409 -3.164 -2.034 1.00 96.88 94 A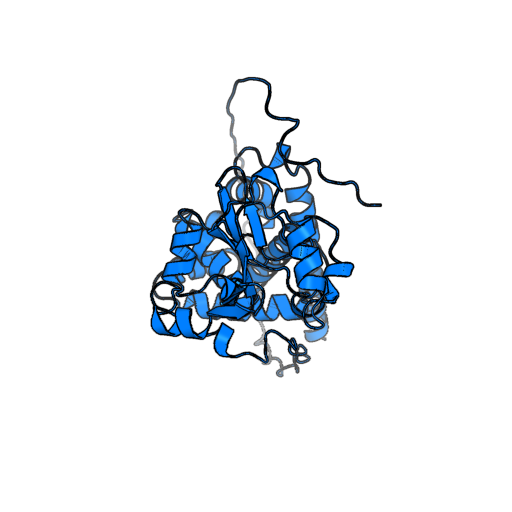SP A C 1
ATOM 741 O O . ASP A 1 94 ? 13.231 -4.328 -2.397 1.00 96.88 94 ASP A O 1
ATOM 745 N N . ILE A 1 95 ? 13.359 -2.835 -0.751 1.00 94.75 95 ILE A N 1
ATOM 746 C CA . ILE A 1 95 ? 13.104 -3.788 0.325 1.00 94.75 95 ILE A CA 1
ATOM 747 C C . ILE A 1 95 ? 11.699 -4.362 0.138 1.00 94.75 95 ILE A C 1
ATOM 749 O O . ILE A 1 95 ? 10.720 -3.662 0.348 1.00 94.75 95 ILE A O 1
ATOM 753 N N . GLY A 1 96 ? 11.600 -5.622 -0.278 1.00 92.50 96 GLY A N 1
ATOM 754 C CA . GLY A 1 96 ? 10.324 -6.304 -0.500 1.00 92.50 96 GLY A CA 1
ATOM 755 C C . GLY A 1 96 ? 9.668 -6.073 -1.863 1.00 92.50 96 GLY A C 1
ATOM 756 O O . GLY A 1 96 ? 8.652 -6.706 -2.136 1.00 92.50 96 GLY A O 1
ATOM 757 N N . LEU A 1 97 ? 10.230 -5.216 -2.725 1.00 96.00 97 LEU A N 1
ATOM 758 C CA . LEU A 1 97 ? 9.671 -4.947 -4.051 1.00 96.00 97 LEU A CA 1
ATOM 759 C C . LEU A 1 97 ? 10.762 -4.670 -5.085 1.00 96.00 97 LEU A C 1
ATOM 761 O O . LEU A 1 97 ? 11.611 -3.798 -4.911 1.00 96.00 97 LEU A O 1
ATOM 765 N N . THR A 1 98 ? 10.693 -5.361 -6.216 1.00 97.38 98 THR A N 1
ATOM 766 C CA . THR A 1 98 ? 11.576 -5.096 -7.352 1.00 97.38 98 THR A CA 1
ATOM 767 C C . THR A 1 98 ? 10.889 -4.168 -8.345 1.00 97.38 98 THR A C 1
ATOM 769 O O . THR A 1 98 ? 9.719 -4.346 -8.674 1.00 97.38 98 THR A O 1
ATOM 772 N N . PHE A 1 99 ? 11.633 -3.215 -8.899 1.00 98.19 99 PHE A N 1
ATOM 773 C CA . PHE A 1 99 ? 11.158 -2.327 -9.953 1.00 98.19 99 PHE A CA 1
ATOM 774 C C . PHE A 1 99 ? 11.902 -2.569 -11.260 1.00 98.19 99 PHE A C 1
ATOM 776 O O . PHE A 1 99 ? 13.130 -2.631 -11.280 1.00 98.19 99 PHE A O 1
ATOM 783 N N . TYR A 1 100 ? 11.174 -2.604 -12.371 1.00 97.94 100 TYR A N 1
ATOM 784 C CA . TYR A 1 100 ? 11.727 -2.627 -13.723 1.00 97.94 100 TYR A CA 1
ATOM 785 C C . TYR A 1 100 ? 11.720 -1.226 -14.340 1.00 97.94 100 TYR A C 1
ATOM 787 O O . TYR A 1 100 ? 10.714 -0.516 -14.298 1.00 97.94 100 TYR A O 1
ATOM 795 N N . ARG A 1 101 ? 12.837 -0.813 -14.947 1.00 97.94 101 ARG A N 1
ATOM 796 C CA . ARG A 1 101 ? 12.906 0.440 -15.708 1.00 97.94 101 ARG A CA 1
ATOM 797 C C . ARG A 1 101 ? 12.299 0.244 -17.094 1.00 97.94 101 ARG A C 1
ATOM 799 O O . ARG A 1 101 ? 12.895 -0.428 -17.935 1.00 97.94 101 ARG A O 1
ATOM 806 N N . VAL A 1 102 ? 11.161 0.883 -17.343 1.00 97.38 102 VAL A N 1
ATOM 807 C CA . VAL A 1 102 ? 10.443 0.796 -18.621 1.00 97.38 102 VAL A CA 1
ATOM 808 C C . VAL A 1 102 ? 11.281 1.389 -19.752 1.00 97.38 102 VAL A C 1
ATOM 810 O O . VAL A 1 102 ? 11.696 2.548 -19.678 1.00 97.38 102 VAL A O 1
ATOM 813 N N . LYS A 1 103 ? 11.523 0.610 -20.810 1.00 95.94 103 LYS A N 1
ATOM 814 C CA . LYS A 1 103 ? 12.228 1.065 -22.014 1.00 95.94 103 LYS A CA 1
ATOM 815 C C . LYS A 1 103 ? 11.246 1.665 -23.028 1.00 95.94 103 LYS A C 1
ATOM 817 O O . LYS A 1 103 ? 10.064 1.316 -23.024 1.00 95.94 103 LYS A O 1
ATOM 822 N N . PRO A 1 104 ? 11.713 2.539 -23.936 1.00 95.12 104 PRO A N 1
ATOM 823 C CA . PRO A 1 104 ? 10.898 2.994 -25.056 1.00 95.12 104 PRO A CA 1
ATOM 824 C C . PRO A 1 104 ? 10.326 1.816 -25.858 1.00 95.12 104 PRO A C 1
ATOM 826 O O . PRO A 1 104 ? 11.067 0.918 -26.254 1.00 95.12 104 PRO A O 1
ATOM 829 N N . GLY A 1 105 ? 9.012 1.835 -26.086 1.00 92.75 105 GLY A N 1
ATOM 830 C CA . GLY A 1 105 ? 8.295 0.798 -26.833 1.00 92.75 105 GLY A CA 1
ATOM 831 C C . GLY A 1 105 ? 7.900 -0.443 -26.028 1.00 92.75 105 GLY A C 1
ATOM 832 O O . GLY A 1 105 ? 7.203 -1.283 -26.580 1.00 92.75 105 GLY A O 1
ATOM 833 N N . ASP A 1 106 ? 8.291 -0.560 -24.752 1.00 95.75 106 ASP A N 1
ATOM 834 C CA . ASP A 1 106 ? 7.863 -1.687 -23.920 1.00 95.75 106 ASP A CA 1
ATOM 835 C C . ASP A 1 106 ? 6.337 -1.720 -23.747 1.00 95.75 106 ASP A C 1
ATOM 837 O O . ASP A 1 106 ? 5.699 -0.719 -23.419 1.00 95.75 106 ASP A O 1
ATOM 841 N N . THR A 1 107 ? 5.769 -2.917 -23.859 1.00 95.25 107 THR A N 1
ATOM 842 C CA . THR A 1 107 ? 4.423 -3.250 -23.382 1.00 95.25 107 THR A CA 1
ATOM 843 C C . THR A 1 107 ? 4.485 -4.158 -22.152 1.00 95.25 107 THR A C 1
ATOM 845 O O . THR A 1 107 ? 5.460 -4.879 -21.941 1.00 95.25 107 THR A O 1
ATOM 848 N N . ILE A 1 108 ? 3.409 -4.213 -21.355 1.00 93.88 108 ILE A N 1
ATOM 849 C CA . ILE A 1 108 ? 3.317 -5.150 -20.216 1.00 93.88 108 ILE A CA 1
ATOM 850 C C . ILE A 1 108 ? 3.512 -6.607 -20.658 1.00 93.88 108 ILE A C 1
ATOM 852 O O . ILE A 1 108 ? 4.166 -7.383 -19.962 1.00 93.88 108 ILE A O 1
ATOM 856 N N . SER A 1 109 ? 2.989 -6.978 -21.831 1.00 92.56 109 SER A N 1
ATOM 857 C CA . SER A 1 109 ? 3.167 -8.324 -22.384 1.00 92.56 109 SER A CA 1
ATOM 858 C C . SER A 1 109 ? 4.641 -8.623 -22.659 1.00 92.56 109 SER A C 1
ATOM 860 O O . SER A 1 109 ? 5.153 -9.650 -22.221 1.00 92.56 109 SER A O 1
ATOM 862 N N . GLU A 1 110 ? 5.358 -7.710 -23.317 1.00 94.12 110 GLU A N 1
ATOM 863 C CA . GLU A 1 110 ? 6.781 -7.892 -23.620 1.00 94.12 110 GLU A CA 1
ATOM 864 C C . GLU A 1 110 ? 7.649 -7.880 -22.366 1.00 94.12 110 GLU A C 1
ATOM 866 O O . GLU A 1 110 ? 8.547 -8.713 -22.252 1.00 94.12 110 GLU A O 1
ATOM 871 N N . ILE A 1 111 ? 7.370 -6.985 -21.412 1.00 95.25 111 ILE A N 1
ATOM 872 C CA . ILE A 1 111 ? 8.045 -6.970 -20.109 1.00 95.25 111 ILE A CA 1
ATOM 873 C C . ILE A 1 111 ? 7.858 -8.329 -19.431 1.00 95.25 111 ILE A C 1
ATOM 875 O O . ILE A 1 111 ? 8.844 -8.970 -19.068 1.00 95.25 111 ILE A O 1
ATOM 879 N N . ARG A 1 112 ? 6.620 -8.833 -19.346 1.00 94.75 112 ARG A N 1
ATOM 880 C CA . ARG A 1 112 ? 6.336 -10.160 -18.781 1.00 94.75 112 ARG A CA 1
ATOM 881 C C . ARG A 1 112 ? 7.109 -11.259 -19.512 1.00 94.75 112 ARG A C 1
ATOM 883 O O . ARG A 1 112 ? 7.760 -12.065 -18.860 1.00 94.75 112 ARG A O 1
ATOM 890 N N . GLN A 1 113 ? 7.097 -11.289 -20.845 1.00 93.44 113 GLN A N 1
ATOM 891 C CA . GLN A 1 113 ? 7.828 -12.303 -21.619 1.00 93.44 113 GLN A CA 1
ATOM 892 C C . GLN A 1 113 ? 9.347 -12.238 -21.402 1.00 93.44 113 GLN A C 1
ATOM 894 O O . GLN A 1 113 ? 10.005 -13.276 -21.385 1.00 93.44 113 GLN A O 1
ATOM 899 N N . LYS A 1 114 ? 9.924 -11.044 -21.213 1.00 93.19 114 LYS A N 1
ATOM 900 C CA . LYS A 1 114 ? 11.346 -10.884 -20.860 1.00 93.19 114 LYS A CA 1
ATOM 901 C C . LYS A 1 114 ? 11.639 -11.447 -19.471 1.00 93.19 114 LYS A C 1
ATOM 903 O O . LYS A 1 114 ? 12.626 -12.163 -19.314 1.00 93.19 114 LYS A O 1
ATOM 908 N N . LEU A 1 115 ? 10.783 -11.154 -18.491 1.00 94.38 115 LEU A N 1
ATOM 909 C CA . LEU A 1 115 ? 10.921 -11.644 -17.117 1.00 94.38 115 LEU A CA 1
ATOM 910 C C . LEU A 1 115 ? 10.786 -13.169 -17.050 1.00 94.38 115 LEU A C 1
ATOM 912 O O . LEU A 1 115 ? 11.624 -13.824 -16.445 1.00 94.38 115 LEU A O 1
ATOM 916 N N . LEU A 1 116 ? 9.823 -13.749 -17.772 1.00 95.06 116 LEU A N 1
ATOM 917 C CA . LEU A 1 116 ? 9.563 -15.195 -17.804 1.00 95.06 116 LEU A CA 1
ATOM 918 C C . LEU A 1 116 ? 10.705 -16.057 -18.363 1.00 95.06 116 LEU A C 1
ATOM 920 O O . LEU A 1 116 ? 10.682 -17.276 -18.195 1.00 95.06 116 LEU A O 1
ATOM 924 N N . LYS A 1 117 ? 11.710 -15.453 -19.009 1.00 93.81 117 LYS A N 1
ATOM 925 C CA . LYS A 1 117 ? 12.946 -16.144 -19.417 1.00 93.81 117 LYS A CA 1
ATOM 926 C C . LYS A 1 117 ? 13.873 -16.451 -18.238 1.00 93.81 117 LYS A C 1
ATOM 928 O O . LYS A 1 117 ? 14.896 -17.101 -18.433 1.00 93.81 117 LYS A O 1
ATOM 933 N N . ARG A 1 118 ? 13.550 -15.955 -17.043 1.00 92.38 118 ARG A N 1
ATOM 934 C CA . ARG A 1 118 ? 14.373 -16.049 -15.840 1.00 92.38 118 ARG A CA 1
ATOM 935 C C . ARG A 1 118 ? 13.655 -16.898 -14.786 1.00 92.38 118 ARG A C 1
ATOM 937 O O . ARG A 1 118 ? 12.469 -16.650 -14.548 1.00 92.38 118 ARG A O 1
ATOM 944 N N . PRO A 1 119 ? 14.327 -17.888 -14.170 1.00 93.88 119 PRO A N 1
ATOM 945 C CA . PRO A 1 119 ? 13.703 -18.759 -13.175 1.00 93.88 119 PRO A CA 1
ATOM 946 C C . PRO A 1 119 ? 13.075 -17.999 -12.003 1.00 93.88 119 PRO A C 1
ATOM 948 O O . PRO A 1 119 ? 11.976 -18.344 -11.586 1.00 93.88 119 PRO A O 1
ATOM 951 N N . GLU A 1 120 ? 13.717 -16.927 -11.534 1.00 93.06 120 GLU A N 1
ATOM 952 C CA . GLU A 1 120 ? 13.266 -16.134 -10.385 1.00 93.06 120 GLU A CA 1
ATOM 953 C C . GLU A 1 120 ? 11.951 -15.367 -10.614 1.00 93.06 120 GLU A C 1
ATOM 955 O O . GLU A 1 120 ? 11.362 -14.878 -9.660 1.00 93.06 120 GLU A O 1
ATOM 960 N N . TYR A 1 121 ? 11.468 -15.267 -11.858 1.00 94.44 121 TYR A N 1
ATOM 961 C CA . TYR A 1 121 ? 10.186 -14.632 -12.198 1.00 94.44 121 TYR A CA 1
ATOM 962 C C . TYR A 1 121 ? 9.183 -15.622 -12.805 1.00 94.44 121 TYR A C 1
ATOM 964 O O . TYR A 1 121 ? 8.216 -15.215 -13.456 1.00 94.44 121 TYR A O 1
ATOM 972 N N . ALA A 1 122 ? 9.399 -16.931 -12.635 1.00 94.44 122 ALA A N 1
ATOM 973 C CA . ALA A 1 122 ? 8.528 -17.958 -13.206 1.00 94.44 122 ALA A CA 1
ATOM 974 C C . ALA A 1 122 ? 7.069 -17.855 -12.717 1.00 94.44 122 ALA A C 1
ATOM 976 O O . ALA A 1 122 ? 6.161 -18.172 -13.490 1.00 94.44 122 ALA A O 1
ATOM 977 N N . TYR A 1 123 ? 6.836 -17.341 -11.503 1.00 93.25 123 TYR A N 1
ATOM 978 C CA . TYR A 1 123 ? 5.503 -17.132 -10.917 1.00 93.25 123 TYR A CA 1
ATOM 979 C C . TYR A 1 123 ? 4.615 -16.156 -11.710 1.00 93.25 123 TYR A C 1
ATOM 981 O O . TYR A 1 123 ? 3.387 -16.216 -11.642 1.00 93.25 123 TYR A O 1
ATOM 989 N N . LEU A 1 124 ? 5.196 -15.287 -12.549 1.00 93.62 124 LEU A N 1
ATOM 990 C CA . LEU A 1 124 ? 4.428 -14.346 -13.374 1.00 93.62 124 LEU A CA 1
ATOM 991 C C . LEU A 1 124 ? 3.545 -15.040 -14.431 1.00 93.62 124 LEU A C 1
ATOM 993 O O . LEU A 1 124 ? 2.704 -14.382 -15.052 1.00 93.62 124 LEU A O 1
ATOM 997 N N . ARG A 1 125 ? 3.716 -16.352 -14.674 1.00 90.81 125 ARG A N 1
ATOM 998 C CA . ARG A 1 125 ? 2.863 -17.133 -15.598 1.00 90.81 125 ARG A CA 1
ATOM 999 C C . ARG A 1 125 ? 1.415 -17.208 -15.121 1.00 90.81 125 ARG A C 1
ATOM 1001 O O . ARG A 1 125 ? 0.499 -17.213 -15.957 1.00 90.81 125 ARG A O 1
ATOM 1008 N N . ASP A 1 126 ? 1.239 -17.224 -13.805 1.00 85.44 126 ASP A N 1
ATOM 1009 C CA . ASP A 1 126 ? -0.045 -17.432 -13.138 1.00 85.44 126 ASP A CA 1
ATOM 1010 C C . ASP A 1 126 ? -0.737 -16.099 -12.807 1.00 85.44 126 ASP A C 1
ATOM 1012 O O . ASP A 1 126 ? -1.943 -16.034 -12.574 1.00 85.44 126 ASP A O 1
ATOM 1016 N N . GLN A 1 127 ? -0.010 -14.989 -12.927 1.00 83.56 127 GLN A N 1
ATOM 1017 C CA . GLN A 1 127 ? -0.484 -13.639 -12.639 1.00 83.56 127 GLN A CA 1
ATOM 1018 C C . GLN A 1 127 ? -1.023 -12.933 -13.884 1.00 83.56 127 GLN A C 1
ATOM 1020 O O . GLN A 1 127 ? -0.410 -12.026 -14.456 1.00 83.56 127 GLN A O 1
ATOM 1025 N N . ARG A 1 128 ? -2.196 -13.381 -14.340 1.00 76.69 128 ARG A N 1
ATOM 1026 C CA . ARG A 1 128 ? -2.829 -12.871 -15.570 1.00 76.69 128 ARG A CA 1
ATOM 1027 C C . ARG A 1 128 ? -3.876 -11.786 -15.326 1.00 76.69 128 ARG A C 1
ATOM 1029 O O . ARG A 1 128 ? -4.089 -10.969 -16.220 1.00 76.69 128 ARG A O 1
ATOM 1036 N N . GLY A 1 129 ? -4.517 -11.776 -14.156 1.00 81.75 129 GLY A N 1
ATOM 1037 C CA . GLY A 1 129 ? -5.484 -10.747 -13.773 1.00 81.75 129 GLY A CA 1
ATOM 1038 C C . GLY A 1 129 ? -4.801 -9.406 -13.516 1.00 81.75 129 GLY A C 1
ATOM 1039 O O . GLY A 1 129 ? -3.699 -9.373 -12.980 1.00 81.75 129 GLY A O 1
ATOM 1040 N N . GLN A 1 130 ? -5.443 -8.296 -13.890 1.00 82.31 130 GLN A N 1
ATOM 1041 C CA . GLN A 1 130 ? -4.872 -6.956 -13.695 1.00 82.31 130 GLN A CA 1
ATOM 1042 C C . GLN A 1 130 ? -4.550 -6.681 -12.220 1.00 82.31 130 GLN A C 1
ATOM 1044 O O . GLN A 1 130 ? -3.442 -6.253 -11.916 1.00 82.31 130 GLN A O 1
ATOM 1049 N N . LEU A 1 131 ? -5.492 -7.000 -11.325 1.00 82.31 131 LEU A N 1
ATOM 1050 C CA . LEU A 1 131 ? -5.375 -6.783 -9.877 1.00 82.31 131 LEU A CA 1
ATOM 1051 C C . LEU A 1 131 ? -4.344 -7.691 -9.197 1.00 82.31 131 LEU A C 1
ATOM 1053 O O . LEU A 1 131 ? -3.932 -7.413 -8.082 1.00 82.31 131 LEU A O 1
ATOM 1057 N N . THR A 1 132 ? -3.934 -8.778 -9.848 1.00 83.75 132 THR A N 1
ATOM 1058 C CA . THR A 1 132 ? -2.973 -9.757 -9.315 1.00 83.75 132 THR A CA 1
ATOM 1059 C C . THR A 1 132 ? -1.655 -9.731 -10.091 1.00 83.75 132 THR A C 1
ATOM 1061 O O . THR A 1 132 ? -0.918 -10.711 -10.080 1.00 83.75 132 THR A O 1
ATOM 1064 N N . SER A 1 133 ? -1.427 -8.690 -10.891 1.00 89.38 133 SER A N 1
ATOM 1065 C CA . SER A 1 133 ? -0.262 -8.535 -11.765 1.00 89.38 133 SER A CA 1
ATOM 1066 C C . SER A 1 133 ? 0.225 -7.089 -11.678 1.00 89.38 133 SER A C 1
ATOM 1068 O O . SER A 1 133 ? -0.050 -6.424 -10.693 1.00 89.38 133 SER A O 1
ATOM 1070 N N . PHE A 1 134 ? 0.925 -6.574 -12.695 1.00 92.12 134 PHE A N 1
ATOM 1071 C CA . PHE A 1 134 ? 1.553 -5.236 -12.702 1.00 92.12 134 PHE A CA 1
ATOM 1072 C C . PHE A 1 134 ? 0.603 -4.062 -12.385 1.00 92.12 134 PHE A C 1
ATOM 1074 O O . PHE A 1 134 ? 1.046 -2.923 -12.271 1.00 92.12 134 PHE A O 1
ATOM 1081 N N . ASN A 1 135 ? -0.709 -4.328 -12.353 1.00 91.81 135 ASN A N 1
ATOM 1082 C CA . ASN A 1 135 ? -1.772 -3.435 -11.915 1.00 91.81 135 ASN A CA 1
ATOM 1083 C C . ASN A 1 135 ? -1.690 -2.020 -12.508 1.00 91.81 135 ASN A C 1
ATOM 1085 O O . ASN A 1 135 ? -1.910 -1.019 -11.831 1.00 91.81 135 ASN A O 1
ATOM 1089 N N . VAL A 1 136 ? -1.364 -1.950 -13.802 1.00 92.50 136 VAL A N 1
ATOM 1090 C CA . VAL A 1 136 ? -1.233 -0.718 -14.581 1.00 92.50 136 VAL A CA 1
ATOM 1091 C C . VAL A 1 136 ? -1.895 -0.881 -15.942 1.00 92.50 136 VAL A C 1
ATOM 1093 O O . VAL A 1 136 ? -1.765 -1.915 -16.601 1.00 92.50 136 VAL A O 1
ATOM 1096 N N . ASP A 1 137 ? -2.623 0.149 -16.368 1.00 87.31 137 ASP A N 1
ATOM 1097 C CA . ASP A 1 137 ? -3.198 0.191 -17.710 1.00 87.31 137 ASP A CA 1
ATOM 1098 C C . ASP A 1 137 ? -2.076 0.356 -18.758 1.00 87.31 137 ASP A C 1
ATOM 1100 O O . ASP A 1 137 ? -1.201 1.209 -18.571 1.00 87.31 137 ASP A O 1
ATOM 1104 N N . PRO A 1 138 ? -2.092 -0.384 -19.884 1.00 87.38 138 PRO A N 1
ATOM 1105 C CA . PRO A 1 138 ? -1.078 -0.262 -20.933 1.00 87.38 138 PRO A CA 1
ATOM 1106 C C . PRO A 1 138 ? -0.847 1.167 -21.444 1.00 87.38 138 PRO A C 1
ATOM 1108 O O . PRO A 1 138 ? 0.287 1.529 -21.742 1.00 87.38 138 PRO A O 1
ATOM 1111 N N . LYS A 1 139 ? -1.889 2.005 -21.513 1.00 88.62 139 LYS A N 1
ATOM 1112 C CA . LYS A 1 139 ? -1.796 3.416 -21.936 1.00 88.62 139 LYS A CA 1
ATOM 1113 C C . LYS A 1 139 ? -1.106 4.299 -20.898 1.00 88.62 139 LYS A C 1
ATOM 1115 O O . LYS A 1 139 ? -0.695 5.412 -21.215 1.00 88.62 139 LYS A O 1
ATOM 1120 N N . SER A 1 140 ? -1.010 3.824 -19.661 1.00 92.06 140 SER A N 1
ATOM 1121 C CA . SER A 1 140 ? -0.374 4.533 -18.554 1.00 92.06 140 SER A CA 1
ATOM 1122 C C . SER A 1 140 ? 1.094 4.157 -18.360 1.00 92.06 140 SER A C 1
ATOM 1124 O O . SER A 1 140 ? 1.796 4.814 -17.590 1.00 92.06 140 SER A O 1
ATOM 1126 N N . LEU A 1 141 ? 1.572 3.130 -19.067 1.00 93.25 141 LEU A N 1
ATOM 1127 C CA . LEU A 1 141 ? 2.963 2.708 -19.034 1.00 93.25 141 LEU A CA 1
ATOM 1128 C C . LEU A 1 141 ? 3.838 3.749 -19.746 1.00 93.25 141 LEU A C 1
ATOM 1130 O O . LEU A 1 141 ? 3.744 3.947 -20.955 1.00 93.25 141 LEU A O 1
ATOM 1134 N N . GLN A 1 142 ? 4.687 4.438 -18.985 1.00 92.81 142 GLN A N 1
ATOM 1135 C CA . GLN A 1 142 ? 5.560 5.489 -19.507 1.00 92.81 142 GLN A CA 1
ATOM 1136 C C . GLN A 1 142 ? 6.993 4.982 -19.612 1.00 92.81 142 GLN A C 1
ATOM 1138 O O . GLN A 1 142 ? 7.518 4.397 -18.661 1.00 92.81 142 GLN A O 1
ATOM 1143 N N . ALA A 1 143 ? 7.641 5.253 -20.745 1.00 94.88 143 ALA A N 1
ATOM 1144 C CA . ALA A 1 143 ? 9.079 5.059 -20.878 1.00 94.88 143 ALA A CA 1
ATOM 1145 C C . ALA A 1 143 ? 9.800 5.811 -19.757 1.00 94.88 143 ALA A C 1
ATOM 1147 O O . ALA A 1 143 ? 9.342 6.863 -19.307 1.00 94.88 143 ALA A O 1
ATOM 1148 N N . ASP A 1 144 ? 10.908 5.248 -19.288 1.00 94.75 144 ASP A N 1
ATOM 1149 C CA . ASP A 1 144 ? 11.692 5.819 -18.202 1.00 94.75 144 ASP A CA 1
ATOM 1150 C C . ASP A 1 144 ? 10.952 5.945 -16.858 1.00 94.75 144 ASP A C 1
ATOM 1152 O O . ASP A 1 144 ? 11.397 6.651 -15.952 1.00 94.75 144 ASP A O 1
ATOM 1156 N N . SER A 1 145 ? 9.855 5.220 -16.663 1.00 95.06 145 SER A N 1
ATOM 1157 C CA . SER A 1 145 ? 9.272 5.025 -15.334 1.00 95.06 145 SER A CA 1
ATOM 1158 C C . SER A 1 145 ? 9.816 3.762 -14.663 1.00 95.06 145 SER A C 1
ATOM 1160 O O . SER A 1 145 ? 10.367 2.871 -15.316 1.00 95.06 145 SER A O 1
ATOM 1162 N N . TRP A 1 146 ? 9.710 3.714 -13.336 1.00 96.69 146 TRP A N 1
ATOM 1163 C CA . TRP A 1 146 ? 9.942 2.501 -12.558 1.00 96.69 146 TRP A CA 1
ATOM 1164 C C . TRP A 1 146 ? 8.602 1.792 -12.381 1.00 96.69 146 TRP A C 1
ATOM 1166 O O . TRP A 1 146 ? 7.700 2.323 -11.739 1.00 96.69 146 TRP A O 1
ATOM 1176 N N . LEU A 1 147 ? 8.470 0.625 -13.002 1.00 97.38 147 LEU A N 1
ATOM 1177 C CA . LEU A 1 147 ? 7.300 -0.237 -12.919 1.00 97.38 147 LEU A CA 1
ATOM 1178 C C . LEU A 1 147 ? 7.509 -1.223 -11.763 1.00 97.38 147 LEU A C 1
ATOM 1180 O O . LEU A 1 147 ? 8.446 -2.022 -11.861 1.00 97.38 147 LEU A O 1
ATOM 1184 N N . PRO A 1 148 ? 6.698 -1.192 -10.692 1.00 97.62 148 PRO A N 1
ATOM 1185 C CA . PRO A 1 148 ? 6.747 -2.234 -9.677 1.00 97.62 148 PRO A CA 1
ATOM 1186 C C . PRO A 1 148 ? 6.431 -3.588 -10.315 1.00 97.62 148 PRO A C 1
ATOM 1188 O O . PRO A 1 148 ? 5.512 -3.721 -11.128 1.00 97.62 148 PRO A O 1
ATOM 1191 N N . LEU A 1 149 ? 7.243 -4.585 -9.987 1.00 96.94 149 LEU A N 1
ATOM 1192 C CA . LEU A 1 149 ? 6.985 -5.959 -10.374 1.00 96.94 149 LEU A CA 1
ATOM 1193 C C . LEU A 1 149 ? 6.052 -6.588 -9.338 1.00 96.94 149 LEU A C 1
ATOM 1195 O O . LEU A 1 149 ? 6.257 -6.377 -8.144 1.00 96.94 149 LEU A O 1
ATOM 1199 N N . PRO A 1 150 ? 5.046 -7.357 -9.773 1.00 95.12 150 PRO A N 1
ATOM 1200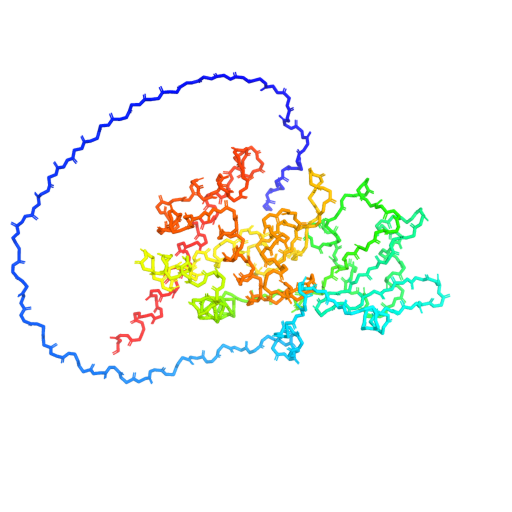 C CA . PRO A 1 150 ? 4.247 -8.174 -8.869 1.00 95.12 150 PRO A CA 1
ATOM 1201 C C . PRO A 1 150 ? 5.137 -9.059 -8.008 1.00 95.12 150 PRO A C 1
ATOM 1203 O O . PRO A 1 150 ? 6.133 -9.580 -8.510 1.00 95.12 150 PRO A O 1
ATOM 1206 N N . THR A 1 151 ? 4.782 -9.243 -6.744 1.00 93.50 151 THR A N 1
ATOM 1207 C CA . THR A 1 151 ? 5.459 -10.227 -5.898 1.00 93.50 151 THR A CA 1
ATOM 1208 C C . THR A 1 151 ? 4.834 -11.596 -6.112 1.00 93.50 151 THR A C 1
ATOM 1210 O O . THR A 1 151 ? 3.746 -11.727 -6.668 1.00 93.50 151 THR A O 1
ATOM 1213 N N . GLU A 1 152 ? 5.517 -12.661 -5.712 1.00 93.06 152 GLU A N 1
ATOM 1214 C CA . GLU A 1 152 ? 4.898 -13.984 -5.722 1.00 93.06 152 GLU A CA 1
ATOM 1215 C C . GLU A 1 152 ? 3.752 -14.048 -4.706 1.00 93.06 152 GLU A C 1
ATOM 1217 O O . GLU A 1 152 ? 3.814 -13.420 -3.650 1.00 93.06 152 GLU A O 1
ATOM 1222 N N . ASN A 1 153 ? 2.699 -14.802 -5.027 1.00 91.06 153 ASN A N 1
ATOM 1223 C CA . ASN A 1 153 ? 1.486 -14.859 -4.212 1.00 91.06 153 ASN A CA 1
ATOM 1224 C C . ASN A 1 153 ? 1.792 -15.263 -2.758 1.00 91.06 153 ASN A C 1
ATOM 1226 O O . ASN A 1 153 ? 1.373 -14.580 -1.829 1.00 91.06 153 ASN A O 1
ATOM 1230 N N . GLU A 1 154 ? 2.587 -16.317 -2.566 1.00 91.00 154 GLU A N 1
ATOM 1231 C CA . GLU A 1 154 ? 2.987 -16.808 -1.239 1.00 91.00 154 GLU A CA 1
ATOM 1232 C C . GLU A 1 154 ? 3.799 -15.789 -0.427 1.00 91.00 154 GLU A C 1
ATOM 1234 O O . GLU A 1 154 ? 3.755 -15.805 0.797 1.00 91.00 154 GLU A O 1
ATOM 1239 N N . ASN A 1 155 ? 4.486 -14.856 -1.093 1.00 93.38 155 ASN A N 1
ATOM 1240 C CA . ASN A 1 155 ? 5.268 -13.816 -0.429 1.00 93.38 155 ASN A CA 1
ATOM 1241 C C . ASN A 1 155 ? 4.412 -12.637 0.047 1.00 93.38 155 ASN A C 1
ATOM 1243 O O . ASN A 1 155 ? 4.900 -11.811 0.816 1.00 93.38 155 ASN A O 1
ATOM 1247 N N . ARG A 1 156 ? 3.158 -12.525 -0.410 1.00 92.06 156 ARG A N 1
ATOM 1248 C CA . ARG A 1 156 ? 2.250 -11.439 -0.010 1.00 92.06 156 ARG A CA 1
ATOM 1249 C C . ARG A 1 156 ? 0.997 -11.897 0.728 1.00 92.06 156 ARG A C 1
ATOM 1251 O O . ARG A 1 156 ? 0.329 -11.040 1.301 1.00 92.06 156 ARG A O 1
ATOM 1258 N N . TYR A 1 157 ? 0.666 -13.187 0.709 1.00 95.25 157 TYR A N 1
ATOM 1259 C CA . TYR A 1 157 ? -0.522 -13.724 1.372 1.00 95.25 157 TYR A CA 1
ATOM 1260 C C . TYR A 1 157 ? -0.362 -13.760 2.884 1.00 95.25 157 TYR A C 1
ATOM 1262 O O . TYR A 1 157 ? 0.492 -14.460 3.410 1.00 95.25 157 TYR A O 1
ATOM 1270 N N . VAL A 1 158 ? -1.241 -13.053 3.584 1.00 95.06 158 VAL A N 1
ATOM 1271 C CA . VAL A 1 158 ? -1.226 -12.981 5.044 1.00 95.06 158 VAL A CA 1
ATOM 1272 C C . VAL A 1 158 ? -2.565 -13.470 5.576 1.00 95.06 158 VAL A C 1
ATOM 1274 O O . VAL A 1 158 ? -3.624 -13.102 5.064 1.00 95.06 158 VAL A O 1
ATOM 1277 N N . THR A 1 159 ? -2.518 -14.323 6.596 1.00 94.62 159 THR A N 1
ATOM 1278 C CA . THR A 1 159 ? -3.727 -14.757 7.308 1.00 94.62 159 THR A CA 1
ATOM 1279 C C . THR A 1 159 ? -4.291 -13.624 8.164 1.00 94.62 159 THR A C 1
ATOM 1281 O O . THR A 1 159 ? -3.556 -12.726 8.581 1.00 94.62 159 THR A O 1
ATOM 1284 N N . ASP A 1 160 ? -5.577 -13.690 8.506 1.00 94.88 160 ASP A N 1
ATOM 1285 C CA . ASP A 1 160 ? -6.204 -12.695 9.385 1.00 94.88 160 ASP A CA 1
ATOM 1286 C C . ASP A 1 160 ? -5.474 -12.603 10.744 1.00 94.88 160 ASP A C 1
ATOM 1288 O O . ASP A 1 160 ? -5.225 -11.507 11.245 1.00 94.88 160 ASP A O 1
ATOM 1292 N N . ALA A 1 161 ? -5.025 -13.732 11.307 1.00 93.62 161 ALA A N 1
ATOM 1293 C CA . ALA A 1 161 ? -4.276 -13.761 12.568 1.00 93.62 161 ALA A CA 1
ATOM 1294 C C . ALA A 1 161 ? -2.904 -13.066 12.467 1.00 93.62 161 ALA A C 1
ATOM 1296 O O . ALA A 1 161 ? -2.564 -12.242 13.319 1.00 93.62 161 ALA A O 1
ATOM 1297 N N . GLN A 1 162 ? -2.134 -13.353 11.409 1.00 95.62 162 GLN A N 1
ATOM 1298 C CA . GLN A 1 162 ? -0.858 -12.676 11.142 1.00 95.62 162 GLN A CA 1
ATOM 1299 C C . GLN A 1 162 ? -1.058 -11.180 10.921 1.00 95.62 162 GLN A C 1
ATOM 1301 O O . GLN A 1 162 ? -0.344 -10.362 11.502 1.00 95.62 162 GLN A O 1
ATOM 1306 N N . PHE A 1 163 ? -2.055 -10.800 10.122 1.00 97.31 163 PHE A N 1
ATOM 1307 C CA . PHE A 1 163 ? -2.317 -9.396 9.843 1.00 97.31 163 PHE A CA 1
ATOM 1308 C C . PHE A 1 163 ? -2.754 -8.637 11.098 1.00 97.31 163 PHE A C 1
ATOM 1310 O O . PHE A 1 163 ? -2.260 -7.537 11.338 1.00 97.31 163 PHE A O 1
ATOM 1317 N N . ALA A 1 164 ? -3.624 -9.225 11.926 1.00 96.56 164 ALA A N 1
ATOM 1318 C CA . ALA A 1 164 ? -4.034 -8.639 13.199 1.00 96.56 164 ALA A CA 1
ATOM 1319 C C . ALA A 1 164 ? -2.833 -8.390 14.122 1.00 96.56 164 ALA A C 1
ATOM 1321 O O . ALA A 1 164 ? -2.741 -7.330 14.738 1.00 96.56 164 ALA A O 1
ATOM 1322 N N . GLU A 1 165 ? -1.880 -9.323 14.186 1.00 96.81 165 GLU A N 1
ATOM 1323 C CA . GLU A 1 165 ? -0.656 -9.151 14.972 1.00 96.81 165 GLU A CA 1
ATOM 1324 C C . GLU A 1 165 ? 0.230 -8.019 14.428 1.00 96.81 165 GLU A C 1
ATOM 1326 O O . GLU A 1 165 ? 0.671 -7.149 15.184 1.00 96.81 165 GLU A O 1
ATOM 1331 N N . TYR A 1 166 ? 0.428 -7.946 13.110 1.00 98.25 166 TYR A N 1
ATOM 1332 C CA . TYR A 1 166 ? 1.135 -6.821 12.497 1.00 98.25 166 TYR A CA 1
ATOM 1333 C C . TYR A 1 166 ? 0.431 -5.478 12.728 1.00 98.25 166 TYR A C 1
ATOM 1335 O O . TYR A 1 166 ? 1.096 -4.474 12.995 1.00 98.25 166 TYR A O 1
ATOM 1343 N N . ALA A 1 167 ? -0.901 -5.447 12.656 1.00 98.56 167 ALA A N 1
ATOM 1344 C CA . ALA A 1 167 ? -1.695 -4.255 12.922 1.00 98.56 167 ALA A CA 1
ATOM 1345 C C . ALA A 1 167 ? -1.571 -3.815 14.388 1.00 98.56 167 ALA A C 1
ATOM 1347 O O . ALA A 1 167 ? -1.363 -2.629 14.640 1.00 98.56 167 ALA A O 1
ATOM 1348 N N . ARG A 1 168 ? -1.587 -4.745 15.355 1.00 98.38 168 ARG A N 1
ATOM 1349 C CA . ARG A 1 168 ? -1.310 -4.432 16.769 1.00 98.38 168 ARG A CA 1
ATOM 1350 C C . ARG A 1 168 ? 0.068 -3.805 16.933 1.00 98.38 168 ARG A C 1
ATOM 1352 O O . ARG A 1 168 ? 0.179 -2.733 17.520 1.00 98.38 168 ARG A O 1
ATOM 1359 N N . ARG A 1 169 ? 1.122 -4.407 16.371 1.00 98.31 169 ARG A N 1
ATOM 1360 C CA . ARG A 1 169 ? 2.485 -3.838 16.427 1.00 98.31 169 ARG A CA 1
ATOM 1361 C C . ARG A 1 169 ? 2.538 -2.423 15.848 1.00 98.31 169 ARG A C 1
ATOM 1363 O O . ARG A 1 169 ? 3.119 -1.537 16.474 1.00 98.31 169 ARG A O 1
ATOM 1370 N N . ALA A 1 170 ? 1.873 -2.199 14.714 1.00 98.75 170 ALA A N 1
ATOM 1371 C CA . ALA A 1 170 ? 1.764 -0.883 14.093 1.00 98.75 170 ALA A CA 1
ATOM 1372 C C . ALA A 1 170 ? 1.047 0.127 14.999 1.00 98.75 170 ALA A C 1
ATOM 1374 O O . ALA A 1 170 ? 1.568 1.215 15.221 1.00 98.75 170 ALA A O 1
ATOM 1375 N N . VAL A 1 171 ? -0.105 -0.227 15.580 1.00 98.69 171 VAL A N 1
ATOM 1376 C CA . VAL A 1 171 ? -0.851 0.631 16.519 1.00 98.69 171 VAL A CA 1
ATOM 1377 C C . VAL A 1 171 ? 0.010 0.998 17.729 1.00 98.69 171 VAL A C 1
ATOM 1379 O O . VAL A 1 171 ? 0.091 2.171 18.101 1.00 98.69 171 VAL A O 1
ATOM 1382 N N . ARG A 1 172 ? 0.705 0.017 18.315 1.00 98.12 172 ARG A N 1
ATOM 1383 C CA . ARG A 1 172 ? 1.591 0.234 19.465 1.00 98.12 172 ARG A CA 1
ATOM 1384 C C . ARG A 1 172 ? 2.761 1.152 19.125 1.00 98.12 172 ARG A C 1
ATOM 1386 O O . ARG A 1 172 ? 3.041 2.058 19.897 1.00 98.12 172 ARG A O 1
ATOM 1393 N N . SER A 1 173 ? 3.404 0.964 17.972 1.00 97.81 173 SER A N 1
ATOM 1394 C CA . SER A 1 173 ? 4.472 1.860 17.510 1.00 97.81 173 SER A CA 1
ATOM 1395 C C . SER A 1 173 ? 3.940 3.271 17.236 1.00 97.81 173 SER A C 1
ATOM 1397 O O . SER A 1 173 ? 4.497 4.270 17.693 1.00 97.81 173 SER A O 1
ATOM 1399 N N . MET A 1 174 ? 2.801 3.365 16.552 1.00 98.56 174 MET A N 1
ATOM 1400 C CA . MET A 1 174 ? 2.227 4.634 16.123 1.00 98.56 174 MET A CA 1
ATOM 1401 C C . MET A 1 174 ? 1.672 5.467 17.272 1.00 98.56 174 MET A C 1
ATOM 1403 O O . MET A 1 174 ? 1.727 6.690 17.184 1.00 98.56 174 MET A O 1
ATOM 1407 N N . ARG A 1 175 ? 1.207 4.866 18.376 1.00 97.88 175 ARG A N 1
ATOM 1408 C CA . ARG A 1 175 ? 0.779 5.639 19.558 1.00 97.88 175 ARG A CA 1
ATOM 1409 C C . ARG A 1 175 ? 1.932 6.392 20.220 1.00 97.88 175 ARG A C 1
ATOM 1411 O O . ARG A 1 175 ? 1.684 7.378 20.908 1.00 97.88 175 ARG A O 1
ATOM 1418 N N . GLU A 1 176 ? 3.165 5.930 20.039 1.00 97.44 176 GLU A N 1
ATOM 1419 C CA . GLU A 1 176 ? 4.389 6.538 20.576 1.00 97.44 176 GLU A CA 1
ATOM 1420 C C . GLU A 1 176 ? 5.109 7.405 19.534 1.00 97.44 176 GLU A C 1
ATOM 1422 O O . GLU A 1 176 ? 6.042 8.136 19.867 1.00 97.44 176 GLU A O 1
ATOM 1427 N N . ASN A 1 177 ? 4.654 7.372 18.277 1.00 98.06 177 ASN A N 1
ATOM 1428 C CA . ASN A 1 177 ? 5.219 8.168 17.200 1.00 98.06 177 ASN A CA 1
ATOM 1429 C C . ASN A 1 177 ? 5.111 9.673 17.510 1.00 98.06 177 ASN A C 1
ATOM 1431 O O . ASN A 1 177 ? 4.072 10.170 17.954 1.00 98.06 177 ASN A O 1
ATOM 1435 N N . LYS A 1 178 ? 6.197 10.408 17.260 1.00 97.75 178 LYS A N 1
ATOM 1436 C CA . LYS A 1 178 ? 6.311 11.829 17.604 1.00 97.75 178 LYS A CA 1
ATOM 1437 C C . LYS A 1 178 ? 5.351 12.704 16.795 1.00 97.75 178 LYS A C 1
ATOM 1439 O O . LYS A 1 178 ? 4.812 13.667 17.336 1.00 97.75 178 LYS A O 1
ATOM 1444 N N . GLU A 1 179 ? 5.153 12.388 15.523 1.00 98.12 179 GLU A N 1
ATOM 1445 C CA . GLU A 1 179 ? 4.344 13.173 14.597 1.00 98.12 179 GLU A CA 1
ATOM 1446 C C . GLU A 1 179 ? 2.856 12.814 14.689 1.00 98.12 179 GLU A C 1
ATOM 1448 O O . GLU A 1 179 ? 2.016 13.709 14.734 1.00 98.12 179 GLU A O 1
ATOM 1453 N N . TYR A 1 180 ? 2.525 11.522 14.772 1.00 98.50 180 TYR A N 1
ATOM 1454 C CA . TYR A 1 180 ? 1.145 11.033 14.650 1.00 98.50 180 TYR A CA 1
ATOM 1455 C C . TYR A 1 180 ? 0.544 10.487 15.953 1.00 98.50 180 TYR A C 1
ATOM 1457 O O . TYR A 1 180 ? -0.669 10.277 16.037 1.00 98.50 180 TYR A O 1
ATOM 1465 N N . GLY A 1 181 ? 1.348 10.288 17.001 1.00 98.38 181 GLY A N 1
ATOM 1466 C CA . GLY A 1 181 ? 0.917 9.563 18.198 1.00 98.38 181 GLY A CA 1
ATOM 1467 C C . GLY A 1 181 ? -0.235 10.208 18.958 1.00 98.38 181 GLY A C 1
ATOM 1468 O O . GLY A 1 181 ? -1.059 9.496 19.523 1.00 98.38 181 GLY A O 1
ATOM 1469 N N . ALA A 1 182 ? -0.357 11.539 18.942 1.00 98.44 182 ALA A N 1
ATOM 1470 C CA . ALA A 1 182 ? -1.488 12.220 19.578 1.00 98.44 182 ALA A CA 1
ATOM 1471 C C . ALA A 1 182 ? -2.831 11.869 18.915 1.00 98.44 182 ALA A C 1
ATOM 1473 O O . ALA A 1 182 ? -3.794 11.563 19.612 1.00 98.44 182 ALA A O 1
ATOM 1474 N N . GLN A 1 183 ? -2.883 11.861 17.582 1.00 98.62 183 GLN A N 1
ATOM 1475 C CA . GLN A 1 183 ? -4.097 11.527 16.835 1.00 98.62 183 GLN A CA 1
ATOM 1476 C C . GLN A 1 183 ? -4.419 10.032 16.931 1.00 98.62 183 GLN A C 1
ATOM 1478 O O . GLN A 1 183 ? -5.580 9.664 17.077 1.00 98.62 183 GLN A O 1
ATOM 1483 N N . VAL A 1 184 ? -3.402 9.163 16.932 1.00 98.50 184 VAL A N 1
ATOM 1484 C CA . VAL A 1 184 ? -3.601 7.716 17.120 1.00 98.50 184 VAL A CA 1
ATOM 1485 C C . VAL A 1 184 ? -4.133 7.403 18.518 1.00 98.50 184 VAL A C 1
ATOM 1487 O O . VAL A 1 184 ? -5.059 6.607 18.646 1.00 98.50 184 VAL A O 1
ATOM 1490 N N . ARG A 1 185 ? -3.634 8.072 19.566 1.00 98.69 185 ARG A N 1
ATOM 1491 C CA . ARG A 1 185 ? -4.207 7.949 20.917 1.00 98.69 185 ARG A CA 1
ATOM 1492 C C . ARG A 1 185 ? -5.665 8.406 20.972 1.00 98.69 185 ARG A C 1
ATOM 1494 O O . ARG A 1 185 ? -6.460 7.716 21.590 1.00 98.69 185 ARG A O 1
ATOM 1501 N N . ALA A 1 186 ? -6.039 9.476 20.268 1.00 98.50 186 ALA A N 1
ATOM 1502 C CA . ALA A 1 186 ? -7.436 9.913 20.198 1.00 98.50 186 ALA A CA 1
ATOM 1503 C C . ALA A 1 186 ? -8.359 8.875 19.524 1.00 98.50 186 ALA A C 1
ATOM 1505 O O . ALA A 1 186 ? -9.490 8.681 19.964 1.00 98.50 186 ALA A O 1
ATOM 1506 N N . ILE A 1 187 ? -7.881 8.163 18.493 1.00 98.31 187 ILE A N 1
ATOM 1507 C CA . ILE A 1 187 ? -8.617 7.026 17.908 1.00 98.31 187 ILE A CA 1
ATOM 1508 C C . ILE A 1 187 ? -8.792 5.916 18.957 1.00 98.31 187 ILE A C 1
ATOM 1510 O O . ILE A 1 187 ? -9.897 5.413 19.147 1.00 98.31 187 ILE A O 1
ATOM 1514 N N . LEU A 1 188 ? -7.713 5.561 19.663 1.00 98.25 188 LEU A N 1
ATOM 1515 C CA . LEU A 1 188 ? -7.727 4.509 20.684 1.00 98.25 188 LEU A CA 1
ATOM 1516 C C . LEU A 1 188 ? -8.618 4.850 21.883 1.00 98.25 188 LEU A C 1
ATOM 1518 O O . LEU A 1 188 ? -9.285 3.967 22.405 1.00 98.25 188 LEU A O 1
ATOM 1522 N N . GLU A 1 189 ? -8.675 6.111 22.305 1.00 98.19 189 GLU A N 1
ATOM 1523 C CA . GLU A 1 189 ? -9.593 6.572 23.355 1.00 98.19 189 GLU A CA 1
ATOM 1524 C C . GLU A 1 189 ? -11.063 6.433 22.938 1.00 98.19 189 GLU A C 1
ATOM 1526 O O . GLU A 1 189 ? -11.931 6.229 23.786 1.00 98.19 189 GLU A O 1
ATOM 1531 N N . ARG A 1 190 ? -11.351 6.537 21.635 1.00 97.06 190 ARG A N 1
ATOM 1532 C CA . ARG A 1 190 ? -12.710 6.466 21.093 1.00 97.06 190 ARG A CA 1
ATOM 1533 C C . ARG A 1 190 ? -13.197 5.034 20.845 1.00 97.06 190 ARG A C 1
ATOM 1535 O O . ARG A 1 190 ? -14.373 4.784 21.087 1.00 97.06 190 ARG A O 1
ATOM 1542 N N . ALA A 1 191 ? -12.326 4.152 20.356 1.00 96.06 191 ALA A N 1
ATOM 1543 C CA . ALA A 1 191 ? -12.677 2.813 19.856 1.00 96.06 191 ALA A CA 1
ATOM 1544 C C . ALA A 1 191 ? -11.934 1.653 20.553 1.00 96.06 191 ALA A C 1
ATOM 1546 O O . ALA A 1 191 ? -12.378 0.512 20.540 1.00 96.06 191 ALA A O 1
ATOM 1547 N N . GLY A 1 192 ? -10.794 1.912 21.194 1.00 96.69 192 GLY A N 1
ATOM 1548 C CA . GLY A 1 192 ? -9.917 0.864 21.725 1.00 96.69 192 GLY A CA 1
ATOM 1549 C C . GLY A 1 192 ? -9.034 0.188 20.663 1.00 96.69 192 GLY A C 1
ATOM 1550 O O . GLY A 1 192 ? -9.179 0.398 19.459 1.00 96.69 192 GLY A O 1
ATOM 1551 N N . GLU A 1 193 ? -8.060 -0.609 21.122 1.00 97.00 193 GLU A N 1
ATOM 1552 C CA . GLU A 1 193 ? -7.068 -1.273 20.251 1.00 97.00 193 GLU A CA 1
ATOM 1553 C C . GLU A 1 193 ? -7.700 -2.397 19.416 1.00 97.00 193 GLU A C 1
ATOM 1555 O O . GLU A 1 193 ? -7.497 -2.432 18.203 1.00 97.00 193 GLU A O 1
ATOM 1560 N N . ASP A 1 194 ? -8.496 -3.281 20.026 1.00 96.00 194 ASP A N 1
ATOM 1561 C CA . ASP A 1 194 ? -9.078 -4.439 19.328 1.00 96.00 194 ASP A CA 1
ATOM 1562 C C . ASP A 1 194 ? -10.039 -4.038 18.211 1.00 96.00 194 ASP A C 1
ATOM 1564 O O . ASP A 1 194 ? -10.070 -4.673 17.153 1.00 96.00 194 ASP A O 1
ATOM 1568 N N . GLU A 1 195 ? -10.792 -2.966 18.434 1.00 96.38 195 GLU A N 1
ATOM 1569 C CA . GLU A 1 195 ? -11.730 -2.431 17.461 1.00 96.38 195 GLU A CA 1
ATOM 1570 C C . GLU A 1 195 ? -11.007 -1.753 16.291 1.00 96.38 195 GLU A C 1
ATOM 1572 O O . GLU A 1 195 ? -11.318 -2.013 15.127 1.00 96.38 195 GLU A O 1
ATOM 1577 N N . LEU A 1 196 ? -9.971 -0.955 16.583 1.00 98.25 196 LEU A N 1
ATOM 1578 C CA . LEU A 1 196 ? -9.123 -0.361 15.553 1.00 98.25 196 LEU A CA 1
ATOM 1579 C C . LEU A 1 196 ? -8.432 -1.443 14.711 1.00 98.25 196 LEU A C 1
ATOM 1581 O O . LEU A 1 196 ? -8.391 -1.335 13.487 1.00 98.25 196 LEU A O 1
ATOM 1585 N N . VAL A 1 197 ? -7.934 -2.511 15.339 1.00 98.25 197 VAL A N 1
ATOM 1586 C CA . VAL A 1 197 ? -7.337 -3.655 14.633 1.00 98.25 197 VAL A CA 1
ATOM 1587 C C . VAL A 1 197 ? -8.371 -4.364 13.760 1.00 98.25 197 VAL A C 1
ATOM 1589 O O . VAL A 1 197 ? -8.067 -4.674 12.607 1.00 98.25 197 VAL A O 1
ATOM 1592 N N . ALA A 1 198 ? -9.597 -4.571 14.251 1.00 98.00 198 ALA A N 1
ATOM 1593 C CA . ALA A 1 198 ? -10.673 -5.164 13.459 1.00 98.00 198 ALA A CA 1
ATOM 1594 C C . ALA A 1 198 ? -11.036 -4.299 12.242 1.00 98.00 198 ALA A C 1
ATOM 1596 O O . ALA A 1 198 ? -11.170 -4.812 11.129 1.00 98.00 198 ALA A O 1
ATOM 1597 N N . ALA A 1 199 ? -11.120 -2.981 12.427 1.00 98.38 199 ALA A N 1
ATOM 1598 C CA . ALA A 1 199 ? -11.343 -2.022 11.352 1.00 98.38 199 ALA A CA 1
ATOM 1599 C C . ALA A 1 199 ? -10.219 -2.064 10.304 1.00 98.38 199 ALA A C 1
ATOM 1601 O O . ALA A 1 199 ? -10.485 -2.165 9.106 1.00 98.38 199 ALA A O 1
ATOM 1602 N N . MET A 1 200 ? -8.961 -2.038 10.747 1.00 98.62 200 MET A N 1
ATOM 1603 C CA . MET A 1 200 ? -7.786 -2.121 9.877 1.00 98.62 200 MET A CA 1
ATOM 1604 C C . MET A 1 200 ? -7.766 -3.420 9.065 1.00 98.62 200 MET A C 1
ATOM 1606 O O . MET A 1 200 ? -7.534 -3.383 7.858 1.00 98.62 200 MET A O 1
ATOM 1610 N N . LEU A 1 201 ? -8.077 -4.555 9.694 1.00 98.06 201 LEU A N 1
ATOM 1611 C CA . LEU A 1 201 ? -8.153 -5.846 9.017 1.00 98.06 201 LEU A CA 1
ATOM 1612 C C . LEU A 1 201 ? -9.278 -5.870 7.973 1.00 98.06 201 LEU A C 1
ATOM 1614 O O . LEU A 1 201 ? -9.046 -6.258 6.829 1.00 98.06 201 LEU A O 1
ATOM 1618 N N . ALA A 1 202 ? -10.474 -5.390 8.323 1.00 98.12 202 ALA A N 1
ATOM 1619 C CA . ALA A 1 202 ? -11.611 -5.329 7.405 1.00 98.12 202 ALA A CA 1
ATOM 1620 C C . ALA A 1 202 ? -11.326 -4.464 6.166 1.00 98.12 202 ALA A C 1
ATOM 1622 O O . ALA A 1 202 ? -11.660 -4.846 5.041 1.00 98.12 202 ALA A O 1
ATOM 1623 N N . ILE A 1 203 ? -10.669 -3.316 6.358 1.00 98.31 203 ILE A N 1
ATOM 1624 C CA . ILE A 1 203 ? -10.265 -2.427 5.263 1.00 98.31 203 ILE A CA 1
ATOM 1625 C C . ILE A 1 203 ? -9.181 -3.095 4.410 1.00 98.31 203 ILE A C 1
ATOM 1627 O O . ILE A 1 203 ? -9.283 -3.074 3.187 1.00 98.31 203 ILE A O 1
ATOM 1631 N N . ALA A 1 204 ? -8.186 -3.745 5.021 1.00 98.12 204 ALA A N 1
ATOM 1632 C CA . ALA A 1 204 ? -7.157 -4.476 4.285 1.00 98.12 204 ALA A CA 1
ATOM 1633 C C . ALA A 1 204 ? -7.747 -5.623 3.446 1.00 98.12 204 ALA A C 1
ATOM 1635 O O . ALA A 1 204 ? -7.373 -5.769 2.281 1.00 98.12 204 ALA A O 1
ATOM 1636 N N . LYS A 1 205 ? -8.715 -6.391 3.974 1.00 97.19 205 LYS A N 1
ATOM 1637 C CA . LYS A 1 205 ? -9.465 -7.396 3.194 1.00 97.19 205 LYS A CA 1
ATOM 1638 C C . LYS A 1 205 ? -10.186 -6.732 2.019 1.00 97.19 205 LYS A C 1
ATOM 1640 O O . LYS A 1 205 ? -10.089 -7.206 0.892 1.00 97.19 205 LYS A O 1
ATOM 1645 N N . GLN A 1 206 ? -10.872 -5.611 2.236 1.00 96.00 206 GLN A N 1
ATOM 1646 C CA . GLN A 1 206 ? -11.576 -4.913 1.157 1.00 96.00 206 GLN A CA 1
ATOM 1647 C C . GLN A 1 206 ? -10.633 -4.401 0.055 1.00 96.00 206 GLN A C 1
ATOM 1649 O O . GLN A 1 206 ? -10.954 -4.523 -1.128 1.00 96.00 206 GLN A O 1
ATOM 1654 N N . GLU A 1 207 ? -9.488 -3.839 0.426 1.00 95.75 207 GLU A N 1
ATOM 1655 C CA . GLU A 1 207 ? -8.550 -3.231 -0.519 1.00 95.75 207 GLU A CA 1
ATOM 1656 C C . GLU A 1 207 ? -7.678 -4.268 -1.240 1.00 95.75 207 GLU A C 1
ATOM 1658 O O . GLU A 1 207 ? -7.410 -4.121 -2.432 1.00 95.75 207 GLU A O 1
ATOM 1663 N N . SER A 1 208 ? -7.299 -5.358 -0.568 1.00 93.69 208 SER A N 1
ATOM 1664 C CA . SER A 1 208 ? -6.343 -6.347 -1.088 1.00 93.69 208 SER A CA 1
ATOM 1665 C C . SER A 1 208 ? -6.957 -7.684 -1.523 1.00 93.69 208 SER A C 1
ATOM 1667 O O . SER A 1 208 ? -6.241 -8.668 -1.706 1.00 93.69 208 SER A O 1
ATOM 1669 N N . GLY A 1 209 ? -8.272 -7.732 -1.752 1.00 86.81 209 GLY A N 1
ATOM 1670 C CA . GLY A 1 209 ? -8.925 -8.850 -2.447 1.00 86.81 209 GLY A CA 1
ATOM 1671 C C . GLY A 1 209 ? -9.536 -9.940 -1.568 1.00 86.81 209 GLY A C 1
ATOM 1672 O O . GLY A 1 209 ? -9.795 -11.036 -2.059 1.00 86.81 209 GLY A O 1
ATOM 1673 N N . GLY A 1 210 ? -9.835 -9.624 -0.313 1.00 86.25 210 GLY A N 1
ATOM 1674 C CA . GLY A 1 210 ? -10.583 -10.467 0.610 1.00 86.25 210 GLY A CA 1
ATOM 1675 C C . GLY A 1 210 ? -9.675 -11.391 1.406 1.00 86.25 210 GLY A C 1
ATOM 1676 O O . GLY A 1 210 ? -8.794 -10.925 2.122 1.00 86.25 210 GLY A O 1
ATOM 1677 N N . GLU A 1 211 ? -9.934 -12.693 1.303 1.00 84.31 211 GLU A N 1
ATOM 1678 C CA . GLU A 1 211 ? -9.240 -13.734 2.056 1.00 84.31 211 GLU A CA 1
ATOM 1679 C C . GLU A 1 211 ? -8.556 -14.724 1.094 1.00 84.31 211 GLU A C 1
ATOM 1681 O O . GLU A 1 211 ? -9.244 -15.322 0.259 1.00 84.31 211 GLU A O 1
ATOM 1686 N N . PRO A 1 212 ? -7.223 -14.904 1.179 1.00 89.25 212 PRO A N 1
ATOM 1687 C CA . PRO A 1 212 ? -6.297 -14.235 2.102 1.00 89.25 212 PRO A CA 1
ATOM 1688 C C . PRO A 1 212 ? -6.081 -12.750 1.764 1.00 89.25 212 PRO A C 1
ATOM 1690 O O . PRO A 1 212 ? -6.260 -12.326 0.614 1.00 89.25 212 PRO A O 1
ATOM 1693 N N . ILE A 1 213 ? -5.629 -11.977 2.756 1.00 94.75 213 ILE A N 1
ATOM 1694 C CA . ILE A 1 213 ? -5.129 -10.612 2.545 1.00 94.75 213 ILE A CA 1
ATOM 1695 C C . ILE A 1 213 ? -3.922 -10.690 1.602 1.00 94.75 213 ILE A C 1
ATOM 1697 O O . ILE A 1 213 ? -3.060 -11.555 1.760 1.00 94.75 213 ILE A O 1
ATOM 1701 N N . GLY A 1 214 ? -3.883 -9.821 0.589 1.00 93.50 214 GLY A N 1
ATOM 1702 C CA . GLY A 1 214 ? -2.881 -9.883 -0.484 1.00 93.50 214 GLY A CA 1
ATOM 1703 C C . GLY A 1 214 ? -3.281 -10.742 -1.683 1.00 93.50 214 GLY A C 1
ATOM 1704 O O . GLY A 1 214 ? -2.459 -10.981 -2.570 1.00 93.50 214 GLY A O 1
ATOM 1705 N N . SER A 1 215 ? -4.542 -11.182 -1.766 1.00 92.12 215 SER A N 1
ATOM 1706 C CA . SER A 1 215 ? -5.106 -11.792 -2.980 1.00 92.12 215 SER A CA 1
ATOM 1707 C C . SER A 1 215 ? -4.890 -10.910 -4.217 1.00 92.12 215 SER A C 1
ATOM 1709 O O . SER A 1 215 ? -4.515 -11.412 -5.282 1.00 92.12 215 SER A O 1
ATOM 1711 N N . TYR A 1 216 ? -5.043 -9.596 -4.059 1.00 93.94 216 TYR A N 1
ATOM 1712 C CA . TYR A 1 216 ? -4.604 -8.566 -4.999 1.00 93.94 216 TYR A CA 1
ATOM 1713 C C . TYR A 1 216 ? -3.199 -8.067 -4.646 1.00 93.94 216 TYR A C 1
ATOM 1715 O O . TYR A 1 216 ? -2.753 -8.156 -3.505 1.00 93.94 216 TYR A O 1
ATOM 1723 N N . GLU A 1 217 ? -2.489 -7.549 -5.644 1.00 94.75 217 GLU A N 1
ATOM 1724 C CA . GLU A 1 217 ? -1.188 -6.916 -5.442 1.00 94.75 217 GLU A CA 1
ATOM 1725 C C . GLU A 1 217 ? -1.294 -5.704 -4.523 1.00 94.75 217 GLU A C 1
ATOM 1727 O O . GLU A 1 217 ? -2.222 -4.913 -4.649 1.00 94.75 217 GLU A O 1
ATOM 1732 N N . TYR A 1 218 ? -0.295 -5.503 -3.661 1.00 96.69 218 TYR A N 1
ATOM 1733 C CA . TYR A 1 218 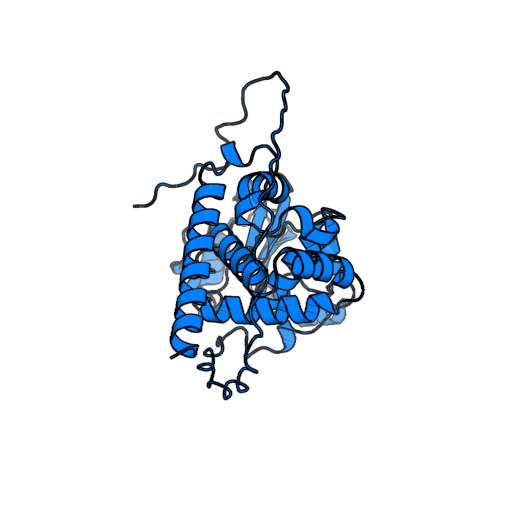? -0.232 -4.336 -2.776 1.00 96.69 218 TYR A CA 1
ATOM 1734 C C . TYR A 1 218 ? 0.180 -3.050 -3.491 1.00 96.69 218 TYR A C 1
ATOM 1736 O O . TYR A 1 218 ? 0.326 -2.025 -2.837 1.00 96.69 218 TYR A O 1
ATOM 1744 N N . HIS A 1 219 ? 0.356 -3.064 -4.814 1.00 96.88 219 HIS A N 1
ATOM 1745 C CA . HIS A 1 219 ? 0.446 -1.855 -5.622 1.00 96.88 219 HIS A CA 1
ATOM 1746 C C . HIS A 1 219 ? -0.704 -1.778 -6.622 1.00 96.88 219 HIS A C 1
ATOM 1748 O O . HIS A 1 219 ? -1.143 -2.785 -7.179 1.00 96.88 219 HIS A O 1
ATOM 1754 N N . ARG A 1 220 ? -1.171 -0.560 -6.894 1.00 94.75 220 ARG A N 1
ATOM 1755 C CA . ARG A 1 220 ? -2.160 -0.284 -7.943 1.00 94.75 220 ARG A CA 1
ATOM 1756 C C . ARG A 1 220 ? -1.851 1.047 -8.597 1.00 94.75 220 ARG A C 1
ATOM 1758 O O . ARG A 1 220 ? -1.641 2.039 -7.909 1.00 94.75 220 ARG A O 1
ATOM 1765 N N . TYR A 1 221 ? -1.780 1.089 -9.923 1.00 94.75 221 TYR A N 1
ATOM 1766 C CA . TYR A 1 221 ? -1.663 2.361 -10.622 1.00 94.75 221 TYR A CA 1
ATOM 1767 C C . TYR A 1 221 ? -3.009 3.076 -10.600 1.00 94.75 221 TYR A C 1
ATOM 1769 O O . TYR A 1 221 ? -4.021 2.486 -10.969 1.00 94.75 221 TYR A O 1
ATOM 1777 N N . GLU A 1 222 ? -3.006 4.351 -10.227 1.00 92.19 222 GLU A N 1
ATOM 1778 C CA . GLU A 1 222 ? -4.200 5.179 -10.085 1.00 92.19 222 GLU A CA 1
ATOM 1779 C C . GLU A 1 222 ? -4.261 6.186 -11.246 1.00 92.19 222 GLU A C 1
ATOM 1781 O O . GLU A 1 222 ? -3.639 7.255 -11.169 1.00 92.19 222 GLU A O 1
ATOM 1786 N N . PRO A 1 223 ? -4.985 5.900 -12.351 1.00 89.38 223 PRO A N 1
ATOM 1787 C CA . PRO A 1 223 ? -4.884 6.686 -13.583 1.00 89.38 223 PRO A CA 1
ATOM 1788 C C . PRO A 1 223 ? -5.282 8.152 -13.413 1.00 89.38 223 PRO A C 1
ATOM 1790 O O . PRO A 1 223 ? -4.660 9.033 -14.006 1.00 89.38 223 PRO A O 1
ATOM 1793 N N . ALA A 1 224 ? -6.269 8.427 -12.554 1.00 88.62 224 ALA A N 1
ATOM 1794 C CA . ALA A 1 224 ? -6.716 9.785 -12.242 1.00 88.62 224 ALA A CA 1
ATOM 1795 C C . ALA A 1 224 ? -5.615 10.641 -11.587 1.00 88.62 224 ALA A C 1
ATOM 1797 O O . ALA A 1 224 ? -5.611 11.866 -11.716 1.00 88.62 224 ALA A O 1
ATOM 1798 N N . HIS A 1 225 ? -4.663 10.000 -10.908 1.00 91.69 225 HIS A N 1
ATOM 1799 C CA . HIS A 1 225 ? -3.571 10.660 -10.194 1.00 91.69 225 HIS A CA 1
ATOM 1800 C C . HIS A 1 225 ? -2.207 10.464 -10.860 1.00 91.69 225 HIS A C 1
ATOM 1802 O O . HIS A 1 225 ? -1.267 11.188 -10.530 1.00 91.69 225 HIS A O 1
ATOM 1808 N N . ARG A 1 226 ? -2.118 9.536 -11.820 1.00 92.75 226 ARG A N 1
ATOM 1809 C CA . ARG A 1 226 ? -0.913 9.152 -12.565 1.00 92.75 226 ARG A CA 1
ATOM 1810 C C . 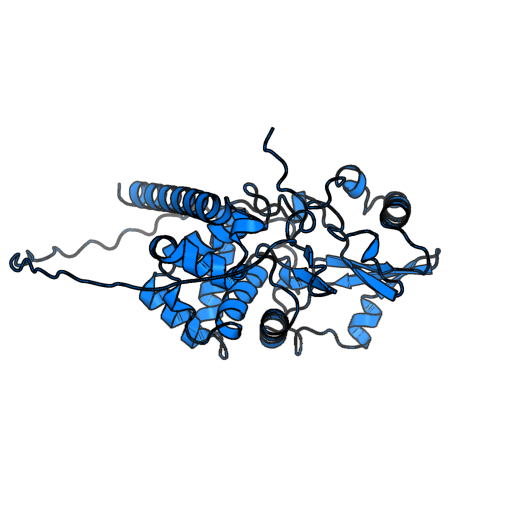ARG A 1 226 ? 0.245 8.686 -11.675 1.00 92.75 226 ARG A C 1
ATOM 1812 O O . ARG A 1 226 ? 1.407 8.894 -12.018 1.00 92.75 226 ARG A O 1
ATOM 1819 N N . VAL A 1 227 ? -0.074 8.060 -10.546 1.00 94.88 227 VAL A N 1
ATOM 1820 C CA . VAL A 1 227 ? 0.885 7.507 -9.577 1.00 94.88 227 VAL A CA 1
ATOM 1821 C C . VAL A 1 227 ? 0.396 6.153 -9.071 1.00 94.88 227 VAL A C 1
ATOM 1823 O O . VAL A 1 227 ? -0.771 5.817 -9.256 1.00 94.88 227 VAL A O 1
ATOM 1826 N N . TYR A 1 228 ? 1.269 5.389 -8.419 1.00 96.69 228 TYR A N 1
ATOM 1827 C CA . TYR A 1 228 ? 0.866 4.178 -7.709 1.00 96.69 228 TYR A CA 1
ATOM 1828 C C . TYR A 1 228 ? 0.297 4.499 -6.325 1.00 96.69 228 TYR A C 1
ATOM 1830 O O . TYR A 1 228 ? 0.704 5.460 -5.669 1.00 96.69 228 TYR A O 1
ATOM 1838 N N . SER A 1 229 ? -0.634 3.673 -5.878 1.00 97.69 229 SER A N 1
ATOM 1839 C CA . SER A 1 229 ? -0.918 3.432 -4.473 1.00 97.69 229 SER A CA 1
ATOM 1840 C C . SER A 1 229 ? -0.178 2.174 -4.009 1.00 97.69 229 SER A C 1
ATOM 1842 O O . SER A 1 229 ? 0.084 1.292 -4.830 1.00 97.69 229 SER A O 1
ATOM 1844 N N . TYR A 1 230 ? 0.178 2.100 -2.722 1.00 98.12 230 TYR A N 1
ATOM 1845 C CA . TYR A 1 230 ? 0.897 0.953 -2.147 1.00 98.12 230 TYR A CA 1
ATOM 1846 C C . TYR A 1 230 ? 0.290 0.451 -0.823 1.00 98.12 230 TYR A C 1
ATOM 1848 O O . TYR A 1 230 ? -0.549 1.133 -0.227 1.00 98.12 230 TYR A O 1
ATOM 1856 N N . SER A 1 231 ? 0.803 -0.685 -0.330 1.00 98.12 231 SER A N 1
ATOM 1857 C CA . SER A 1 231 ? 0.388 -1.453 0.858 1.00 98.12 231 SER A CA 1
ATOM 1858 C C . SER A 1 231 ? -0.951 -2.180 0.710 1.00 98.12 231 SER A C 1
ATOM 1860 O O . SER A 1 231 ? -1.705 -1.932 -0.229 1.00 98.12 231 SER A O 1
ATOM 1862 N N . ALA A 1 232 ? -1.278 -3.028 1.690 1.00 97.75 232 ALA A N 1
ATOM 1863 C CA . ALA A 1 232 ? -2.569 -3.716 1.784 1.00 97.75 232 ALA A CA 1
ATOM 1864 C C . ALA A 1 232 ? -3.788 -2.774 1.812 1.00 97.75 232 ALA A C 1
ATOM 1866 O O . ALA A 1 232 ? -4.904 -3.220 1.579 1.00 97.75 232 ALA A O 1
ATOM 1867 N N . TYR A 1 233 ? -3.573 -1.482 2.074 1.00 98.38 233 TYR A N 1
ATOM 1868 C CA . TYR A 1 233 ? -4.612 -0.457 2.116 1.00 98.38 233 TYR A CA 1
ATOM 1869 C C . TYR A 1 233 ? -4.696 0.374 0.827 1.00 98.38 233 TYR A C 1
ATOM 1871 O O . TYR A 1 233 ? -5.567 1.230 0.721 1.00 98.38 233 TYR A O 1
ATOM 1879 N N . HIS A 1 234 ? -3.784 0.191 -0.135 1.00 97.56 234 HIS A N 1
ATOM 1880 C CA . HIS A 1 234 ? -3.695 1.028 -1.337 1.00 97.56 234 HIS A CA 1
ATOM 1881 C C . HIS A 1 234 ? -3.672 2.540 -1.034 1.00 97.56 234 HIS A C 1
ATOM 1883 O O . HIS A 1 234 ? -4.405 3.341 -1.619 1.00 97.56 234 HIS A O 1
ATOM 1889 N N . VAL A 1 235 ? -2.761 2.968 -0.156 1.00 98.50 235 VAL A N 1
ATOM 1890 C CA . VAL A 1 235 ? -2.529 4.394 0.114 1.00 98.50 235 VAL A CA 1
ATOM 1891 C C . VAL A 1 235 ? -1.905 5.049 -1.119 1.00 98.50 235 VAL A C 1
ATOM 1893 O O . VAL A 1 235 ? -0.824 4.663 -1.563 1.00 98.50 235 VAL A O 1
ATOM 1896 N N . LEU A 1 236 ? -2.581 6.051 -1.684 1.00 97.44 236 LEU A N 1
ATOM 1897 C CA . LEU A 1 236 ? -2.139 6.793 -2.868 1.00 97.44 236 LEU A CA 1
ATOM 1898 C C . LEU A 1 236 ? -0.817 7.540 -2.612 1.00 97.44 236 LEU A C 1
ATOM 1900 O O . LEU A 1 236 ? -0.747 8.380 -1.716 1.00 97.44 236 LEU A O 1
ATOM 1904 N N . MET A 1 237 ? 0.210 7.344 -3.449 1.00 97.81 237 MET A N 1
ATOM 1905 C CA . MET A 1 237 ? 1.502 8.048 -3.321 1.00 97.81 237 MET A CA 1
ATOM 1906 C C . MET A 1 237 ? 1.489 9.456 -3.912 1.00 97.81 237 MET A C 1
ATOM 1908 O O . MET A 1 237 ? 2.361 9.856 -4.688 1.00 97.81 237 MET A O 1
ATOM 1912 N N . LYS A 1 238 ? 0.492 10.234 -3.511 1.00 97.31 238 LYS A N 1
ATOM 1913 C CA . LYS A 1 238 ? 0.344 11.647 -3.836 1.00 97.31 238 LYS A CA 1
ATOM 1914 C C . LYS A 1 238 ? -0.124 12.391 -2.593 1.00 97.31 238 LYS A C 1
ATOM 1916 O O . LYS A 1 238 ? -0.833 11.818 -1.772 1.00 97.31 238 LYS A O 1
ATOM 1921 N N . ASP A 1 239 ? 0.272 13.657 -2.476 1.00 97.38 239 ASP A N 1
ATOM 1922 C CA . ASP A 1 239 ? -0.181 14.569 -1.426 1.00 97.38 239 ASP A CA 1
ATOM 1923 C C . ASP A 1 239 ? -0.054 13.929 -0.029 1.00 97.38 239 ASP A C 1
ATOM 1925 O O . ASP A 1 239 ? 1.065 13.643 0.399 1.00 97.38 239 ASP A O 1
ATOM 1929 N N . ASP A 1 240 ? -1.169 13.679 0.656 1.00 98.12 240 ASP A N 1
ATOM 1930 C CA . ASP A 1 240 ? -1.225 13.182 2.036 1.00 98.12 240 ASP A CA 1
ATOM 1931 C C . ASP A 1 240 ? -0.531 11.823 2.206 1.00 98.12 240 ASP A C 1
ATOM 1933 O O . ASP A 1 240 ? 0.263 11.650 3.128 1.00 98.12 240 ASP A O 1
ATOM 1937 N N . GLY A 1 241 ? -0.736 10.879 1.280 1.00 98.31 241 GLY A N 1
ATOM 1938 C CA . GLY A 1 241 ? -0.104 9.557 1.365 1.00 98.31 241 GLY A CA 1
ATOM 1939 C C . GLY A 1 241 ? 1.405 9.607 1.118 1.00 98.31 241 GLY A C 1
ATOM 1940 O O . GLY A 1 241 ? 2.180 8.924 1.789 1.00 98.31 241 GLY A O 1
ATOM 1941 N N . LEU A 1 242 ? 1.854 10.489 0.218 1.00 98.50 242 LEU A N 1
ATOM 1942 C CA . LEU A 1 242 ? 3.283 10.716 0.001 1.00 98.50 242 LEU A CA 1
ATOM 1943 C C . LEU A 1 242 ? 3.940 11.411 1.201 1.00 98.50 242 LEU A C 1
ATOM 1945 O O . LEU A 1 242 ? 5.090 11.100 1.514 1.00 98.50 242 LEU A O 1
ATOM 1949 N N . ARG A 1 243 ? 3.249 12.353 1.859 1.00 98.69 243 ARG A N 1
ATOM 1950 C CA . ARG A 1 243 ? 3.747 12.980 3.092 1.00 98.69 243 ARG A CA 1
ATOM 1951 C C . ARG A 1 243 ? 3.835 11.958 4.218 1.00 98.69 243 ARG A C 1
ATOM 1953 O O . ARG A 1 243 ? 4.931 11.797 4.740 1.00 98.69 243 ARG A O 1
ATOM 1960 N N . ALA A 1 244 ? 2.770 11.194 4.470 1.00 98.75 244 ALA A N 1
ATOM 1961 C CA . ALA A 1 244 ? 2.744 10.118 5.462 1.00 98.75 244 ALA A CA 1
ATOM 1962 C C . ALA A 1 244 ? 3.931 9.158 5.292 1.00 98.75 244 ALA A C 1
ATOM 1964 O O . ALA A 1 244 ? 4.730 8.979 6.210 1.00 98.75 244 ALA A O 1
ATOM 1965 N N . ARG A 1 245 ? 4.125 8.617 4.080 1.00 98.62 245 ARG A N 1
ATOM 1966 C CA . ARG A 1 245 ? 5.237 7.699 3.786 1.00 98.62 245 ARG A CA 1
ATOM 1967 C C . ARG A 1 245 ? 6.606 8.321 4.073 1.00 98.62 245 ARG A C 1
ATOM 1969 O O . ARG A 1 245 ? 7.479 7.665 4.637 1.00 98.62 245 ARG A O 1
ATOM 1976 N N . ARG A 1 246 ? 6.812 9.580 3.669 1.00 98.62 246 ARG A N 1
ATOM 1977 C CA . ARG A 1 246 ? 8.083 10.290 3.879 1.00 98.62 246 ARG A CA 1
ATOM 1978 C C . ARG A 1 246 ? 8.326 10.587 5.352 1.00 98.62 246 ARG A C 1
ATOM 1980 O O . ARG A 1 246 ? 9.448 10.396 5.803 1.00 98.62 246 ARG A O 1
ATOM 1987 N N . THR A 1 247 ? 7.312 11.032 6.086 1.00 98.62 247 THR A N 1
ATOM 1988 C CA . THR A 1 247 ? 7.413 11.295 7.527 1.00 98.62 247 THR A CA 1
ATOM 1989 C C . THR A 1 247 ? 7.754 10.020 8.289 1.00 98.62 247 THR A C 1
ATOM 1991 O O . THR A 1 247 ? 8.642 10.037 9.132 1.00 98.62 247 THR A O 1
ATOM 1994 N N . LEU A 1 248 ? 7.138 8.894 7.919 1.00 98.56 248 LEU A N 1
ATOM 1995 C CA . LEU A 1 248 ? 7.467 7.583 8.479 1.00 98.56 248 LEU A CA 1
ATOM 1996 C C . LEU A 1 248 ? 8.825 7.036 8.021 1.00 98.56 248 LEU A C 1
ATOM 1998 O O . LEU A 1 248 ? 9.234 5.986 8.494 1.00 98.56 248 LEU A O 1
ATOM 2002 N N . GLY A 1 249 ? 9.531 7.691 7.096 1.00 98.44 249 GLY A N 1
ATOM 2003 C CA . GLY A 1 249 ? 10.835 7.225 6.628 1.00 98.44 249 GLY A CA 1
ATOM 2004 C C . GLY A 1 249 ? 10.796 5.904 5.849 1.00 98.44 249 GLY A C 1
ATOM 2005 O O . GLY A 1 249 ? 11.799 5.195 5.814 1.00 98.44 249 GLY A O 1
ATOM 2006 N N . LEU A 1 250 ? 9.662 5.568 5.226 1.00 98.56 250 LEU A N 1
ATOM 2007 C CA . LEU A 1 250 ? 9.452 4.302 4.514 1.00 98.56 250 LEU A CA 1
ATOM 2008 C C . LEU A 1 250 ? 9.767 4.431 3.020 1.00 98.56 250 LEU A C 1
ATOM 2010 O O . LEU A 1 250 ? 9.295 5.362 2.361 1.00 98.56 250 LEU A O 1
ATOM 2014 N N . THR A 1 251 ? 10.502 3.484 2.440 1.00 98.38 251 THR A N 1
ATOM 2015 C CA . THR A 1 251 ? 10.619 3.351 0.974 1.00 98.38 251 THR A CA 1
ATOM 2016 C C . THR A 1 251 ? 9.317 2.809 0.374 1.00 98.38 251 THR A C 1
ATOM 2018 O O . THR A 1 251 ? 8.369 2.528 1.101 1.00 98.38 251 THR A O 1
ATOM 2021 N N . GLU A 1 252 ? 9.208 2.708 -0.954 1.00 97.88 252 GLU A N 1
ATOM 2022 C CA . GLU A 1 252 ? 7.986 2.168 -1.574 1.00 97.88 252 GLU A CA 1
ATOM 2023 C C . GLU A 1 252 ? 7.881 0.662 -1.333 1.00 97.88 252 GLU A C 1
ATOM 2025 O O . GLU A 1 252 ? 6.825 0.189 -0.916 1.00 97.88 252 GLU A O 1
ATOM 2030 N N . GLY A 1 253 ? 8.989 -0.068 -1.475 1.00 97.62 253 GLY A N 1
ATOM 2031 C CA . GLY A 1 253 ? 9.037 -1.496 -1.172 1.00 97.62 253 GLY A CA 1
ATOM 2032 C C . GLY A 1 253 ? 8.691 -1.807 0.283 1.00 97.62 253 GLY A C 1
ATOM 2033 O O . GLY A 1 253 ? 7.898 -2.709 0.537 1.00 97.62 253 GLY A O 1
ATOM 2034 N N . GLN A 1 254 ? 9.186 -1.022 1.250 1.00 98.31 254 GLN A N 1
ATOM 2035 C CA . GLN A 1 254 ? 8.938 -1.302 2.670 1.00 98.31 254 GLN A CA 1
ATOM 2036 C C . GLN A 1 254 ? 7.451 -1.310 3.046 1.00 98.31 254 GLN A C 1
ATOM 2038 O O . GLN A 1 254 ? 7.073 -1.958 4.023 1.00 98.31 254 GLN A O 1
ATOM 2043 N N . THR A 1 255 ? 6.600 -0.626 2.273 1.00 97.94 255 THR A N 1
ATOM 2044 C CA . THR A 1 255 ? 5.146 -0.587 2.500 1.00 97.94 255 THR A CA 1
ATOM 2045 C C . THR A 1 255 ? 4.437 -1.916 2.221 1.00 97.94 255 THR A C 1
ATOM 2047 O O . THR A 1 255 ? 3.274 -2.062 2.595 1.00 97.94 255 THR A O 1
ATOM 2050 N N . TYR A 1 256 ? 5.120 -2.889 1.604 1.00 97.19 256 TYR A N 1
ATOM 2051 C CA . TYR A 1 256 ? 4.600 -4.244 1.405 1.00 97.19 256 TYR A CA 1
ATOM 2052 C C . TYR A 1 256 ? 4.512 -5.048 2.702 1.00 97.19 256 TYR A C 1
ATOM 2054 O O . TYR A 1 256 ? 3.672 -5.938 2.800 1.00 97.19 256 TYR A O 1
ATOM 2062 N N . HIS A 1 257 ? 5.346 -4.740 3.699 1.00 98.12 257 HIS A N 1
ATOM 2063 C CA . HIS A 1 257 ? 5.246 -5.386 5.002 1.00 98.12 257 HIS A CA 1
ATOM 2064 C C . HIS A 1 257 ? 3.952 -4.936 5.701 1.00 98.12 257 HIS A C 1
ATOM 2066 O O . HIS A 1 257 ? 3.772 -3.728 5.890 1.00 98.12 257 HIS A O 1
ATOM 2072 N N . PRO A 1 258 ? 3.077 -5.852 6.160 1.00 97.94 258 PRO A N 1
ATOM 2073 C CA . PRO A 1 258 ? 1.766 -5.499 6.708 1.00 97.94 258 PRO A CA 1
ATOM 2074 C C . PRO A 1 258 ? 1.820 -4.501 7.867 1.00 97.94 258 PRO A C 1
ATOM 2076 O O . PRO A 1 258 ? 1.025 -3.566 7.897 1.00 97.94 258 PRO A O 1
ATOM 2079 N N . GLN A 1 259 ? 2.801 -4.630 8.771 1.00 98.50 259 GLN A N 1
ATOM 2080 C CA . GLN A 1 259 ? 3.019 -3.648 9.844 1.00 98.50 259 GLN A CA 1
ATOM 2081 C C . GLN A 1 259 ? 3.299 -2.242 9.289 1.00 98.50 259 GLN A C 1
ATOM 2083 O O . GLN A 1 259 ? 2.610 -1.298 9.654 1.00 98.50 259 GLN A O 1
ATOM 2088 N N . ASN A 1 260 ? 4.256 -2.082 8.368 1.00 98.75 260 ASN A N 1
ATOM 2089 C CA . ASN A 1 260 ? 4.543 -0.775 7.768 1.00 98.75 260 ASN A CA 1
ATOM 2090 C C . ASN A 1 260 ? 3.352 -0.238 6.961 1.00 98.75 260 ASN A C 1
ATOM 2092 O O . ASN A 1 260 ? 3.115 0.967 6.950 1.00 98.75 260 ASN A O 1
ATOM 2096 N N . GLY A 1 261 ? 2.599 -1.114 6.289 1.00 98.69 261 GLY A N 1
ATOM 2097 C CA . GLY A 1 261 ? 1.355 -0.748 5.616 1.00 98.69 261 GLY A CA 1
ATOM 2098 C C . GLY A 1 261 ? 0.309 -0.205 6.593 1.00 98.69 261 GLY A C 1
ATOM 2099 O O . GLY A 1 261 ? -0.320 0.813 6.320 1.00 98.69 261 GLY A O 1
ATOM 2100 N N . ALA A 1 262 ? 0.170 -0.843 7.754 1.00 98.81 262 ALA A N 1
ATOM 2101 C CA . ALA A 1 262 ? -0.707 -0.424 8.842 1.00 98.81 262 ALA A CA 1
ATOM 2102 C C . ALA A 1 262 ? -0.269 0.916 9.464 1.00 98.81 262 ALA A C 1
ATOM 2104 O O . ALA A 1 262 ? -1.104 1.796 9.677 1.00 98.81 262 ALA A O 1
ATOM 2105 N N . GLU A 1 263 ? 1.034 1.119 9.681 1.00 98.88 263 GLU A N 1
ATOM 2106 C CA . GLU A 1 263 ? 1.585 2.410 10.121 1.00 98.88 263 GLU A CA 1
ATOM 2107 C C . GLU A 1 263 ? 1.308 3.512 9.088 1.00 98.88 263 GLU A C 1
ATOM 2109 O O . GLU A 1 263 ? 0.825 4.592 9.436 1.00 98.88 263 GLU A O 1
ATOM 2114 N N . LEU A 1 264 ? 1.548 3.221 7.804 1.00 98.88 264 LEU A N 1
ATOM 2115 C CA . LEU A 1 264 ? 1.278 4.138 6.700 1.00 98.88 264 LEU A CA 1
ATOM 2116 C C . LEU A 1 264 ? -0.203 4.502 6.605 1.00 98.88 264 LEU A C 1
ATOM 2118 O O . LEU A 1 264 ? -0.520 5.668 6.380 1.00 98.88 264 LEU A O 1
ATOM 2122 N N . PHE A 1 265 ? -1.102 3.537 6.787 1.00 98.81 265 PHE A N 1
ATOM 2123 C CA . PHE A 1 265 ? -2.539 3.782 6.805 1.00 98.81 265 PHE A CA 1
ATOM 2124 C C . PHE A 1 265 ? -2.922 4.758 7.923 1.00 98.81 265 PHE A C 1
ATOM 2126 O O . PHE A 1 265 ? -3.547 5.780 7.646 1.00 98.81 265 PHE A O 1
ATOM 2133 N N . LEU A 1 266 ? -2.478 4.517 9.161 1.00 98.81 266 LEU A N 1
ATOM 2134 C CA . LEU A 1 266 ? -2.756 5.412 10.291 1.00 98.81 266 LEU A CA 1
ATOM 2135 C C . LEU A 1 266 ? -2.182 6.820 10.069 1.00 98.81 266 LEU A C 1
ATOM 2137 O O . LEU A 1 266 ? -2.884 7.813 10.272 1.00 98.81 266 LEU A O 1
ATOM 2141 N N . ALA A 1 267 ? -0.937 6.918 9.594 1.00 98.81 267 ALA A N 1
ATOM 2142 C CA . ALA A 1 267 ? -0.318 8.197 9.248 1.00 98.81 267 ALA A CA 1
ATOM 2143 C C . ALA A 1 267 ? -1.088 8.921 8.133 1.00 98.81 267 ALA A C 1
ATOM 2145 O O . ALA A 1 267 ? -1.302 10.128 8.207 1.00 98.81 267 ALA A O 1
ATOM 2146 N N . PHE A 1 268 ? -1.565 8.195 7.120 1.00 98.69 268 PHE A N 1
ATOM 2147 C CA . PHE A 1 268 ? -2.382 8.755 6.048 1.00 98.69 268 PHE A CA 1
ATOM 2148 C C . PHE A 1 268 ? -3.712 9.320 6.560 1.00 98.69 268 PHE A C 1
ATOM 2150 O O . PHE A 1 268 ? -4.095 10.414 6.141 1.00 98.69 268 PHE A O 1
ATOM 2157 N N . LEU A 1 269 ? -4.398 8.632 7.484 1.00 98.38 269 LEU A N 1
ATOM 2158 C CA . LEU A 1 269 ? -5.611 9.170 8.113 1.00 98.38 269 LEU A CA 1
ATOM 2159 C C . LEU A 1 269 ? -5.324 10.518 8.792 1.00 98.38 269 LEU A C 1
ATOM 2161 O O . LEU A 1 269 ? -6.090 11.466 8.611 1.00 98.38 269 LEU A O 1
ATOM 2165 N N . CYS A 1 270 ? -4.201 10.604 9.510 1.00 98.31 270 CYS A N 1
ATOM 2166 C CA . CYS A 1 270 ? -3.751 11.807 10.211 1.00 98.31 270 CYS A CA 1
ATOM 2167 C C . CYS A 1 270 ? -3.365 12.949 9.255 1.00 98.31 270 CYS A C 1
ATOM 2169 O O . CYS A 1 270 ? -3.696 14.104 9.504 1.00 98.31 270 CYS A O 1
ATOM 2171 N N . GLU A 1 271 ? -2.695 12.642 8.141 1.00 98.19 271 GLU A N 1
ATOM 2172 C CA . GLU A 1 271 ? -2.324 13.631 7.118 1.00 98.19 271 GLU A CA 1
ATOM 2173 C C . GLU A 1 271 ? -3.536 14.168 6.354 1.00 98.19 271 GLU A C 1
ATOM 2175 O O . GLU A 1 271 ? -3.580 15.343 5.989 1.00 98.19 271 GLU A O 1
ATOM 2180 N N . LYS A 1 272 ? -4.523 13.306 6.094 1.00 97.38 272 LYS A N 1
ATOM 2181 C CA . LYS A 1 272 ? -5.719 13.648 5.319 1.00 97.38 272 LYS A CA 1
ATOM 2182 C C . LYS A 1 272 ? -6.782 14.351 6.166 1.00 97.38 272 LYS A C 1
ATOM 2184 O O . LYS A 1 272 ? -7.641 15.057 5.633 1.00 97.38 272 LYS A O 1
ATOM 2189 N N . THR A 1 273 ? -6.758 14.185 7.490 1.00 95.94 273 THR A N 1
ATOM 2190 C CA . THR A 1 273 ? -7.602 14.956 8.405 1.00 95.94 273 THR A CA 1
ATOM 2191 C C . THR A 1 273 ? -6.974 15.124 9.786 1.00 95.94 273 THR A C 1
ATOM 2193 O O . THR A 1 273 ? -6.409 14.198 10.349 1.00 95.94 273 THR A O 1
ATOM 2196 N N . ASN A 1 274 ? -7.195 16.285 10.404 1.00 90.94 274 ASN A N 1
ATOM 2197 C CA . ASN A 1 274 ? -6.773 16.525 11.788 1.00 90.94 274 ASN A CA 1
ATOM 2198 C C . ASN A 1 274 ? -7.585 15.729 12.826 1.00 90.94 274 ASN A C 1
ATOM 2200 O O . ASN A 1 274 ? -7.165 15.644 13.973 1.00 90.94 274 ASN A O 1
ATOM 2204 N N . HIS A 1 275 ? -8.722 15.152 12.422 1.00 96.56 275 HIS A N 1
ATOM 2205 C CA . HIS A 1 275 ? -9.661 14.454 13.303 1.00 96.56 275 HIS A CA 1
ATOM 2206 C C . HIS A 1 275 ? -9.981 13.045 12.781 1.00 96.56 275 HIS A C 1
ATOM 2208 O O . HIS A 1 275 ? -11.099 12.826 12.295 1.00 96.56 275 HIS A O 1
ATOM 2214 N N . PRO A 1 276 ? -9.012 12.112 12.739 1.00 97.19 276 PRO A N 1
ATOM 2215 C CA . PRO A 1 276 ? -9.253 10.758 12.244 1.00 97.19 276 PRO A CA 1
ATOM 2216 C C . PRO A 1 276 ? -10.155 9.932 13.177 1.00 97.19 276 PRO A C 1
ATOM 2218 O O . PRO A 1 276 ? -10.877 9.060 12.702 1.00 97.19 276 PRO A O 1
ATOM 2221 N N . GLU A 1 277 ? -10.204 10.252 14.471 1.00 97.94 277 GLU A N 1
ATOM 2222 C CA . GLU A 1 277 ? -11.036 9.595 15.486 1.00 97.94 277 GLU A CA 1
ATOM 2223 C C . GLU A 1 277 ? -12.534 9.631 15.160 1.00 97.94 277 GLU A C 1
ATOM 2225 O O . GLU A 1 277 ? -13.273 8.730 15.530 1.00 97.94 277 GLU A O 1
ATOM 2230 N N . LYS A 1 278 ? -12.999 10.624 14.391 1.00 97.12 278 LYS A N 1
ATOM 2231 C CA . LYS A 1 278 ? -14.421 10.801 14.031 1.00 97.12 278 LYS A CA 1
ATOM 2232 C C . LYS A 1 278 ? -14.987 9.738 13.079 1.00 97.12 278 LYS A C 1
ATOM 2234 O O . LYS A 1 278 ? -16.139 9.882 12.643 1.00 97.12 278 LYS A O 1
ATOM 2239 N N . PHE A 1 279 ? -14.143 8.823 12.611 1.00 96.94 279 PHE A N 1
ATOM 2240 C CA . PHE A 1 279 ? -14.518 7.693 11.762 1.00 96.94 279 PHE A CA 1
ATOM 2241 C C . PHE A 1 279 ? -14.493 6.366 12.521 1.00 96.94 279 PHE A C 1
ATOM 2243 O O . PHE A 1 279 ? -14.757 5.337 11.911 1.00 96.94 279 PHE A O 1
ATOM 2250 N N . PHE A 1 280 ? -14.180 6.410 13.817 1.00 96.75 280 PHE A N 1
ATOM 2251 C CA . PHE A 1 280 ? -14.191 5.264 14.706 1.00 96.75 280 PHE A CA 1
ATOM 2252 C C . PHE A 1 280 ? -15.211 5.518 15.844 1.00 96.75 280 PHE A C 1
ATOM 2254 O O . PHE A 1 280 ? -15.330 6.657 16.315 1.00 96.75 280 PHE A O 1
ATOM 2261 N N . PRO A 1 281 ? -15.998 4.515 16.257 1.00 94.88 281 PRO A N 1
ATOM 2262 C CA . PRO A 1 281 ? -15.943 3.137 15.793 1.00 94.88 281 PRO A CA 1
ATOM 2263 C C . PRO A 1 281 ? -16.411 2.957 14.342 1.00 94.88 281 PRO A C 1
ATOM 2265 O O . PRO A 1 281 ? -17.209 3.750 13.833 1.00 94.88 281 PRO A O 1
ATOM 2268 N N . LEU A 1 282 ? -15.792 2.016 13.617 1.00 93.69 282 LEU A N 1
ATOM 2269 C CA . LEU A 1 282 ? -15.915 1.967 12.152 1.00 93.69 282 LEU A CA 1
ATOM 2270 C C . LEU A 1 282 ? -17.351 1.651 11.714 1.00 93.69 282 LEU A C 1
ATOM 2272 O O . LEU A 1 282 ? -17.846 2.266 10.770 1.00 93.69 282 LEU A O 1
ATOM 2276 N N . ASP A 1 283 ? -18.012 0.722 12.397 1.00 92.94 283 ASP A N 1
ATOM 2277 C CA . ASP A 1 283 ? -19.381 0.267 12.136 1.00 92.94 283 ASP A CA 1
ATOM 2278 C C . ASP A 1 283 ? -20.434 1.378 12.259 1.00 92.94 283 ASP A C 1
ATOM 2280 O O . ASP A 1 283 ? -21.365 1.429 11.454 1.00 92.94 283 ASP A O 1
ATOM 2284 N N . GLU A 1 284 ? -20.249 2.333 13.171 1.00 95.19 284 GLU A N 1
ATOM 2285 C CA . GLU A 1 284 ? -21.106 3.523 13.288 1.00 95.19 284 GLU A CA 1
ATOM 2286 C C . GLU A 1 284 ? -20.876 4.550 12.160 1.00 95.19 284 GLU A C 1
ATOM 2288 O O . GLU A 1 284 ? -21.669 5.483 11.970 1.00 95.19 284 GLU A O 1
ATOM 2293 N N . HIS A 1 285 ? -19.767 4.440 11.423 1.00 96.44 285 HIS A N 1
ATOM 2294 C CA . HIS A 1 285 ? -19.262 5.502 10.549 1.00 96.44 285 HIS A CA 1
ATOM 2295 C C . HIS A 1 285 ? -18.854 5.036 9.142 1.00 96.44 285 HIS A C 1
ATOM 2297 O O . HIS A 1 285 ? -18.239 5.813 8.405 1.00 96.44 285 HIS A O 1
ATOM 2303 N N . LEU A 1 286 ? -19.249 3.830 8.721 1.00 96.56 286 LEU A N 1
ATOM 2304 C CA . LEU A 1 286 ? -18.828 3.197 7.462 1.00 96.56 286 LEU A CA 1
ATOM 2305 C C . LEU A 1 286 ? -18.995 4.080 6.221 1.00 96.56 286 LEU A C 1
ATOM 2307 O O . LEU A 1 286 ? -18.056 4.226 5.443 1.00 96.56 286 LEU A O 1
ATOM 2311 N N . GLU A 1 287 ? -20.159 4.704 6.021 1.00 96.81 287 GLU A N 1
ATOM 2312 C CA . GLU A 1 287 ? -20.387 5.536 4.829 1.00 96.81 287 GLU A CA 1
ATOM 2313 C C . GLU A 1 287 ? -19.498 6.779 4.812 1.00 96.81 287 GLU A C 1
ATOM 2315 O O . GLU A 1 287 ? -18.944 7.161 3.779 1.00 96.81 287 GLU A O 1
ATOM 2320 N N . LYS A 1 288 ? -19.350 7.403 5.982 1.00 96.62 288 LYS A N 1
ATOM 2321 C CA . LYS A 1 288 ? -18.528 8.595 6.175 1.00 96.62 288 LYS A CA 1
ATOM 2322 C C . LYS A 1 288 ? -17.048 8.254 5.995 1.00 96.62 288 LYS A C 1
ATOM 2324 O O . LYS A 1 288 ? -16.315 9.044 5.401 1.00 96.62 288 LYS A O 1
ATOM 2329 N N . PHE A 1 289 ? -16.621 7.083 6.472 1.00 97.19 289 PHE A N 1
ATOM 2330 C CA . PHE A 1 289 ? -15.288 6.547 6.229 1.00 97.19 289 PHE A CA 1
ATOM 2331 C C . PHE A 1 289 ? -15.078 6.253 4.741 1.00 97.19 289 PHE A C 1
ATOM 2333 O O . PHE A 1 289 ? -14.074 6.683 4.187 1.00 97.19 289 PHE A O 1
ATOM 2340 N N . ALA A 1 290 ? -16.028 5.604 4.062 1.00 96.81 290 ALA A N 1
ATOM 2341 C CA . ALA A 1 290 ? -15.934 5.291 2.637 1.00 96.81 290 ALA A CA 1
ATOM 2342 C C . ALA A 1 290 ? -15.829 6.557 1.771 1.00 96.81 290 ALA A C 1
ATOM 2344 O O . ALA A 1 290 ? -14.958 6.633 0.904 1.00 96.81 290 ALA A O 1
ATOM 2345 N N . GLU A 1 291 ? -16.641 7.585 2.042 1.00 96.44 291 GLU A N 1
ATOM 2346 C CA . GLU A 1 291 ? -16.530 8.887 1.368 1.00 96.44 291 GLU A CA 1
ATOM 2347 C C . GLU A 1 291 ? -15.194 9.567 1.659 1.00 96.44 291 GLU A C 1
ATOM 2349 O O . GLU A 1 291 ? -14.570 10.121 0.752 1.00 96.44 291 GLU A O 1
ATOM 2354 N N . PHE A 1 292 ? -14.732 9.524 2.907 1.00 95.44 292 PHE A N 1
ATOM 2355 C CA . PHE A 1 292 ? -13.433 10.072 3.264 1.00 95.44 292 PHE A CA 1
ATOM 2356 C C . PHE A 1 292 ? -12.302 9.342 2.536 1.00 95.44 292 PHE A C 1
ATOM 2358 O O . PHE A 1 292 ? -11.453 9.995 1.932 1.00 95.44 292 PHE A O 1
ATOM 2365 N N . TYR A 1 293 ? -12.289 8.011 2.566 1.00 94.81 293 TYR A N 1
ATOM 2366 C CA . TYR A 1 293 ? -11.201 7.184 2.063 1.00 94.81 293 TYR A CA 1
ATOM 2367 C C . TYR A 1 293 ? -11.149 7.204 0.531 1.00 94.81 293 TYR A C 1
ATOM 2369 O O . TYR A 1 293 ? -10.126 7.598 -0.033 1.00 94.81 293 TYR A O 1
ATOM 2377 N N . ASN A 1 294 ? -12.285 6.933 -0.117 1.00 92.94 294 ASN A N 1
ATOM 2378 C CA . ASN A 1 294 ? -12.412 6.717 -1.563 1.00 92.94 294 ASN A CA 1
ATOM 2379 C C . ASN A 1 294 ? -12.957 7.930 -2.340 1.00 92.94 294 ASN A C 1
ATOM 2381 O O . ASN A 1 294 ? -12.985 7.931 -3.571 1.00 92.94 294 ASN A O 1
ATOM 2385 N N . GLY A 1 295 ? -13.386 8.985 -1.643 1.00 93.31 295 GLY A N 1
ATOM 2386 C CA . GLY A 1 295 ? -13.977 10.181 -2.242 1.00 93.31 295 GLY A CA 1
ATOM 2387 C C . GLY A 1 295 ? -15.492 10.082 -2.453 1.00 93.31 295 GLY A C 1
ATOM 2388 O O . GLY A 1 295 ? -16.112 9.033 -2.318 1.00 93.31 295 GLY A O 1
ATOM 2389 N N . LYS A 1 296 ? -16.118 11.206 -2.821 1.00 93.75 296 LYS A N 1
ATOM 2390 C CA . LYS A 1 296 ? -17.590 11.362 -2.877 1.00 93.75 296 LYS A CA 1
ATOM 2391 C C . LYS A 1 296 ? -18.319 10.407 -3.817 1.00 93.75 296 LYS A C 1
ATOM 2393 O O . LYS A 1 296 ? -19.472 10.077 -3.575 1.00 93.75 296 LYS A O 1
ATOM 2398 N N . ALA A 1 297 ? -17.657 9.992 -4.888 1.00 92.56 297 ALA A N 1
ATOM 2399 C CA . ALA A 1 297 ? -18.229 9.114 -5.901 1.00 92.56 297 ALA A CA 1
ATOM 2400 C C . ALA A 1 297 ? -17.962 7.625 -5.610 1.00 92.56 297 ALA A C 1
ATOM 2402 O O . ALA A 1 297 ? -18.148 6.793 -6.491 1.00 92.56 297 ALA A O 1
ATOM 2403 N N . TRP A 1 298 ? -17.539 7.260 -4.391 1.00 94.06 298 TRP A N 1
ATOM 2404 C CA . TRP A 1 298 ? -17.193 5.874 -4.051 1.00 94.06 298 TRP A CA 1
ATOM 2405 C C . TRP A 1 298 ? -18.310 4.874 -4.374 1.00 94.06 298 TRP A C 1
ATOM 2407 O O . TRP A 1 298 ? -18.016 3.800 -4.885 1.00 94.06 298 TRP A O 1
ATOM 2417 N N . ARG A 1 299 ? -19.584 5.244 -4.167 1.00 94.88 299 ARG A N 1
ATOM 2418 C CA . ARG A 1 299 ? -20.742 4.388 -4.487 1.00 94.88 299 ARG A CA 1
ATOM 2419 C C . ARG A 1 299 ? -20.884 4.091 -5.976 1.00 94.88 299 ARG A C 1
ATOM 2421 O O . ARG A 1 299 ? -21.405 3.044 -6.335 1.00 94.88 299 ARG A O 1
ATOM 2428 N N . GLU A 1 300 ? -20.452 5.007 -6.837 1.00 92.94 300 GLU A N 1
ATOM 2429 C CA . GLU A 1 300 ? -20.517 4.815 -8.289 1.00 92.94 300 GLU A CA 1
ATOM 2430 C C . GLU A 1 300 ? -19.462 3.804 -8.755 1.00 92.94 300 GLU A C 1
ATOM 2432 O O . GLU A 1 300 ? -19.708 3.041 -9.685 1.00 92.94 300 GLU A O 1
ATOM 2437 N N . TYR A 1 301 ? -18.303 3.775 -8.091 1.00 85.12 301 TYR A N 1
ATOM 2438 C CA . TYR A 1 301 ? -17.180 2.909 -8.462 1.00 85.12 301 TYR A CA 1
ATOM 2439 C C . TYR A 1 301 ? -17.194 1.556 -7.750 1.00 85.12 301 TYR A C 1
ATOM 2441 O O . TYR A 1 301 ? -16.805 0.544 -8.328 1.00 85.12 301 TYR A O 1
ATOM 2449 N N . ASN A 1 302 ? -17.628 1.534 -6.494 1.00 90.94 302 ASN A N 1
ATOM 2450 C CA . ASN A 1 302 ? -17.709 0.337 -5.675 1.00 90.94 302 ASN A CA 1
ATOM 2451 C C . ASN A 1 302 ? -18.955 0.413 -4.775 1.00 90.94 302 ASN A C 1
ATOM 2453 O O . ASN A 1 302 ? -18.846 0.738 -3.588 1.00 90.94 302 ASN A O 1
ATOM 2457 N N . PRO A 1 303 ? -20.151 0.135 -5.328 1.00 93.75 303 PRO A N 1
ATOM 2458 C CA . PRO A 1 303 ? -21.410 0.242 -4.587 1.00 93.75 303 PRO A CA 1
ATOM 2459 C C . PRO A 1 303 ? -21.460 -0.670 -3.356 1.00 93.75 303 PRO A C 1
ATOM 2461 O O . PRO A 1 303 ? -22.108 -0.324 -2.376 1.00 93.75 303 PRO A O 1
ATOM 2464 N N . ASN A 1 304 ? -20.716 -1.779 -3.376 1.00 95.56 304 ASN A N 1
ATOM 2465 C CA . ASN A 1 304 ? -20.692 -2.774 -2.305 1.00 95.56 304 ASN A CA 1
ATOM 2466 C C . ASN A 1 304 ? -19.577 -2.521 -1.274 1.00 95.56 304 ASN A C 1
ATOM 2468 O O . ASN A 1 304 ? -19.346 -3.368 -0.416 1.00 95.56 304 ASN A O 1
ATOM 2472 N N . TYR A 1 305 ? -18.850 -1.396 -1.351 1.00 95.75 305 TYR A N 1
ATOM 2473 C CA . TYR A 1 305 ? -17.713 -1.130 -0.462 1.00 95.75 305 TYR A CA 1
ATOM 2474 C C . TYR A 1 305 ? -18.111 -1.199 1.017 1.00 95.75 305 TYR A C 1
ATOM 2476 O O . TYR A 1 305 ? -17.485 -1.915 1.793 1.00 95.75 305 TYR A O 1
ATOM 2484 N N . VAL A 1 306 ? -19.163 -0.470 1.401 1.00 97.19 306 VAL A N 1
ATOM 2485 C CA . VAL A 1 306 ? -19.637 -0.416 2.793 1.00 97.19 306 VAL A CA 1
ATOM 2486 C C . VAL A 1 306 ? -20.122 -1.782 3.262 1.00 97.19 306 VAL A C 1
ATOM 2488 O O . VAL A 1 306 ? -19.730 -2.206 4.345 1.00 97.19 306 VAL A O 1
ATOM 2491 N N . ASP A 1 307 ? -20.887 -2.496 2.437 1.00 96.75 307 ASP A N 1
ATOM 2492 C CA . ASP A 1 307 ? -21.405 -3.824 2.780 1.00 96.75 307 ASP A CA 1
ATOM 2493 C C . ASP A 1 307 ? -20.270 -4.835 2.981 1.00 96.75 307 ASP A C 1
ATOM 2495 O O . ASP A 1 307 ? -20.270 -5.598 3.947 1.00 96.75 307 ASP A O 1
ATOM 2499 N N . ASN A 1 308 ? -19.255 -4.806 2.114 1.00 96.25 308 ASN A N 1
ATOM 2500 C CA . ASN A 1 308 ? -18.096 -5.682 2.237 1.00 96.25 308 ASN A CA 1
ATOM 2501 C C . ASN A 1 308 ? -17.280 -5.378 3.495 1.00 96.25 308 ASN A C 1
ATOM 2503 O O . ASN A 1 308 ? -16.936 -6.305 4.226 1.00 96.25 308 ASN A O 1
ATOM 2507 N N . VAL A 1 309 ? -16.980 -4.100 3.757 1.00 97.25 309 VAL A N 1
ATOM 2508 C CA . VAL A 1 309 ? -16.226 -3.698 4.955 1.00 97.25 309 VAL A CA 1
ATOM 2509 C C . VAL A 1 309 ? -17.015 -4.031 6.218 1.00 97.25 309 VAL A C 1
ATOM 2511 O O . VAL A 1 309 ? -16.436 -4.569 7.154 1.00 97.25 309 VAL A O 1
ATOM 2514 N N . SER A 1 310 ? -18.328 -3.782 6.233 1.00 97.31 310 SER A N 1
ATOM 2515 C CA . SER A 1 310 ? -19.213 -4.146 7.345 1.00 97.31 310 SER A CA 1
ATOM 2516 C C . SER A 1 310 ? -19.166 -5.644 7.631 1.00 97.31 310 SER A C 1
ATOM 2518 O O . SER A 1 310 ? -18.951 -6.051 8.772 1.00 97.31 310 SER A O 1
ATOM 2520 N N . ARG A 1 311 ? -19.295 -6.469 6.585 1.00 96.81 311 ARG A N 1
ATOM 2521 C CA . ARG A 1 311 ? -19.219 -7.926 6.701 1.00 96.81 311 ARG A CA 1
ATOM 2522 C C . ARG A 1 311 ? -17.867 -8.376 7.253 1.00 96.81 311 ARG A C 1
ATOM 2524 O O . ARG A 1 311 ? -17.846 -9.109 8.234 1.00 96.81 311 ARG A O 1
ATOM 2531 N N . TYR A 1 312 ? -16.756 -7.925 6.664 1.00 96.81 312 TYR A N 1
ATOM 2532 C CA . TYR A 1 312 ? -15.420 -8.304 7.136 1.00 96.81 312 TYR A CA 1
ATOM 2533 C C . TYR A 1 312 ? -15.174 -7.849 8.575 1.00 96.81 312 TYR A C 1
ATOM 2535 O O . TYR A 1 312 ? -14.600 -8.589 9.364 1.00 96.81 312 TYR A O 1
ATOM 2543 N N . TYR A 1 313 ? -15.642 -6.657 8.941 1.00 96.44 313 TYR A N 1
ATOM 2544 C CA . TYR A 1 313 ? -15.547 -6.165 10.309 1.00 96.44 313 TYR A CA 1
ATOM 2545 C C . TYR A 1 313 ? -16.315 -7.067 11.286 1.00 96.44 313 TYR A C 1
ATOM 2547 O O . TYR A 1 313 ? -15.754 -7.486 12.297 1.00 96.44 313 TYR A O 1
ATOM 2555 N N . ALA A 1 314 ? -17.558 -7.436 10.961 1.00 95.25 314 ALA A N 1
ATOM 2556 C CA . ALA A 1 314 ? -18.365 -8.334 11.786 1.00 95.25 314 ALA A CA 1
ATOM 2557 C C . ALA A 1 314 ? -17.732 -9.729 11.940 1.00 95.25 314 ALA A C 1
ATOM 2559 O O . ALA A 1 314 ? -17.706 -10.265 13.047 1.00 95.25 314 ALA A O 1
ATOM 2560 N N . GLU A 1 315 ? -17.176 -10.292 10.862 1.00 93.75 315 GLU A N 1
ATOM 2561 C CA . GLU A 1 315 ? -16.448 -11.571 10.889 1.00 93.75 315 GLU A CA 1
ATOM 2562 C C . GLU A 1 315 ? -15.256 -11.520 11.859 1.00 93.75 315 GLU A C 1
ATOM 2564 O O . GLU A 1 315 ? -15.083 -12.417 12.686 1.00 93.75 315 GLU A O 1
ATOM 2569 N N . VAL A 1 316 ? -14.465 -10.442 11.812 1.00 92.75 316 VAL A N 1
ATOM 2570 C CA . VAL A 1 316 ? -13.301 -10.269 12.695 1.00 92.75 316 VAL A CA 1
ATOM 2571 C C . VAL A 1 316 ? -13.722 -10.092 14.148 1.00 92.75 316 VAL A C 1
ATOM 2573 O O . VAL A 1 316 ? -13.138 -10.720 15.031 1.00 92.75 316 VAL A O 1
ATOM 2576 N N . ARG A 1 317 ? -14.750 -9.278 14.409 1.00 93.00 317 ARG A N 1
ATOM 2577 C CA . ARG A 1 317 ? -15.281 -9.072 15.763 1.00 93.00 317 ARG A CA 1
ATOM 2578 C C . ARG A 1 317 ? -15.802 -10.378 16.358 1.00 93.00 317 ARG A C 1
ATOM 2580 O O . ARG A 1 317 ? -15.428 -10.725 17.472 1.00 93.00 317 ARG A O 1
ATOM 2587 N N . GLN A 1 318 ? -16.558 -11.158 15.585 1.00 90.75 318 GLN A N 1
ATOM 2588 C CA . GLN A 1 318 ? -17.032 -12.472 16.019 1.00 90.75 318 GLN A CA 1
ATOM 2589 C C . GLN A 1 318 ? -15.869 -13.426 16.339 1.00 90.75 318 GLN A C 1
ATOM 2591 O O . GLN A 1 318 ? -15.922 -14.154 17.331 1.00 90.75 318 GLN A O 1
ATOM 2596 N N . ALA A 1 319 ? -14.810 -13.429 15.524 1.00 88.19 319 ALA A N 1
ATOM 2597 C CA . ALA A 1 319 ? -13.627 -14.245 15.783 1.00 88.19 319 ALA A CA 1
ATOM 2598 C C . ALA A 1 319 ? -12.903 -13.825 17.075 1.00 88.19 319 ALA A C 1
ATOM 2600 O O . ALA A 1 319 ? -12.534 -14.689 17.869 1.00 88.19 319 ALA A O 1
ATOM 2601 N N . GLN A 1 320 ? -12.747 -12.520 17.317 1.00 86.75 320 GLN A N 1
ATOM 2602 C CA . GLN A 1 320 ? -12.150 -11.984 18.546 1.00 86.75 320 GLN A CA 1
ATOM 2603 C C . GLN A 1 320 ? -12.974 -12.353 19.792 1.00 86.75 320 GLN A C 1
ATOM 2605 O O . GLN A 1 320 ? -12.410 -12.814 20.784 1.00 86.75 320 GLN A O 1
ATOM 2610 N N . ASP A 1 321 ? -14.301 -12.224 19.723 1.00 85.12 321 ASP A N 1
ATOM 2611 C CA . ASP A 1 321 ? -15.198 -12.542 20.840 1.00 85.12 321 ASP A CA 1
ATOM 2612 C C . ASP A 1 321 ? -15.178 -14.046 21.180 1.00 85.12 321 ASP A C 1
ATOM 2614 O O . ASP A 1 321 ? -15.204 -14.426 22.352 1.00 85.12 321 ASP A O 1
ATOM 2618 N N . ASN A 1 322 ? -15.067 -14.919 20.171 1.00 80.31 322 ASN A N 1
ATOM 2619 C CA . ASN A 1 322 ? -14.951 -16.367 20.377 1.00 80.31 322 ASN A CA 1
ATOM 2620 C C . ASN A 1 322 ? -13.650 -16.762 21.098 1.00 80.31 322 ASN A C 1
ATOM 2622 O O . ASN A 1 322 ? -13.659 -17.693 21.909 1.00 80.31 322 ASN A O 1
ATOM 2626 N N . VAL A 1 323 ? -12.544 -16.064 20.820 1.00 77.56 323 VAL A N 1
ATOM 2627 C CA . VAL A 1 323 ? -11.269 -16.266 21.528 1.00 77.56 323 VAL A CA 1
ATOM 2628 C C . VAL A 1 323 ? -11.422 -15.841 22.990 1.00 77.56 323 VAL A C 1
ATOM 2630 O O . VAL A 1 323 ? -11.221 -16.661 23.881 1.00 77.56 323 VAL A O 1
ATOM 2633 N N . ALA A 1 324 ? -11.935 -14.633 23.243 1.00 74.75 324 ALA A N 1
ATOM 2634 C CA . ALA A 1 324 ? -12.149 -14.129 24.603 1.00 74.75 324 ALA A CA 1
ATOM 2635 C C . ALA A 1 324 ? -13.107 -15.007 25.441 1.00 74.75 324 ALA A C 1
ATOM 2637 O O . ALA A 1 324 ? -12.922 -15.182 26.648 1.00 74.75 324 ALA A O 1
ATOM 2638 N N . ALA A 1 325 ? -14.131 -15.595 24.811 1.00 69.31 325 ALA A N 1
ATOM 2639 C CA . ALA A 1 325 ? -15.063 -16.512 25.470 1.00 69.31 325 ALA A CA 1
ATOM 2640 C C . ALA A 1 325 ? -14.441 -17.879 25.804 1.00 69.31 325 ALA A C 1
ATOM 2642 O O . ALA A 1 325 ? -14.893 -18.546 26.738 1.00 69.31 325 ALA A O 1
ATOM 2643 N N . THR A 1 326 ? -13.434 -18.307 25.041 1.00 68.56 326 THR A N 1
ATOM 2644 C CA . THR A 1 326 ? -12.659 -19.522 25.331 1.00 68.56 326 THR A CA 1
ATOM 2645 C C . THR A 1 326 ? -11.691 -19.273 26.485 1.00 68.56 326 THR A C 1
ATOM 2647 O O . THR A 1 326 ? -11.539 -20.142 27.336 1.00 68.56 326 THR A O 1
ATOM 2650 N N . ASP A 1 327 ? -11.155 -18.055 26.577 1.00 59.62 327 ASP A N 1
ATOM 2651 C CA . ASP A 1 327 ? -10.245 -17.610 27.638 1.00 59.62 327 ASP A CA 1
ATOM 2652 C C . ASP A 1 327 ? -10.929 -17.391 29.004 1.00 59.62 327 ASP A C 1
ATOM 2654 O O . ASP A 1 327 ? -10.266 -17.278 30.032 1.00 59.62 327 ASP A O 1
ATOM 2658 N N . SER A 1 328 ? -12.265 -17.326 29.036 1.00 53.72 328 SER A N 1
ATOM 2659 C CA . SER A 1 328 ? -13.055 -17.060 30.251 1.00 53.72 328 SER A CA 1
ATOM 2660 C C . SER A 1 328 ? -13.638 -18.319 30.921 1.00 53.72 328 SER A C 1
ATOM 2662 O O . SER A 1 328 ? -14.427 -18.189 31.862 1.00 53.72 328 SER A O 1
ATOM 2664 N N . LYS A 1 329 ? -13.328 -19.522 30.419 1.00 50.16 329 LYS A N 1
ATOM 2665 C CA . LYS A 1 329 ? -13.837 -20.811 30.929 1.00 50.16 329 LYS A CA 1
ATOM 2666 C C . LYS A 1 329 ? -12.778 -21.587 31.695 1.00 50.16 329 LYS A C 1
ATOM 2668 O O . LYS A 1 329 ? -13.164 -22.202 32.713 1.00 50.16 329 LYS A O 1
#

Secondary structure (DSSP, 8-state):
-PPPPPPTTSS----------------------PPPPPP-PPPPP-----PPPPPTTTTT-GGGG---GGG---HHHHHHTEEE-TTS-EEEEETTEEEEEPPTT--HHHHHHHHTTSGGGGGGGT--SGGGTT---GGG--TT-EEEPPPPHHHH-B-HHHHHHHHHHHHHHHHH-TTTHHHHHHHHHHH-HHHHHHHHHHHHHHHHTSSSBTSS-SEEEETTTTEEEETTTTEESSHHHHHHHHHTT--TGGGGSHHHHHHHHHHHHHHH-S-GGGG-SHHHHHHHHHHHHH-TTHHHH-TTHHHHHHHHHHHHHHHHHHHHHHHT-